Protein AF-A0A933G8D1-F1 (afdb_monomer)

Solvent-accessible surface area (backbone atoms only — not comparable to full-atom values): 13353 Å² total; per-residue (Å²): 110,70,65,62,54,50,58,57,55,72,71,48,56,66,74,58,50,58,49,43,54,58,36,46,76,77,40,94,70,34,68,42,48,54,49,97,58,15,36,68,81,82,63,47,76,48,56,67,70,57,52,51,42,27,64,66,68,80,54,95,38,55,38,90,84,80,64,34,36,43,40,57,65,82,81,56,37,38,31,35,82,67,91,66,81,81,80,69,74,91,59,67,32,61,59,60,33,37,53,42,87,34,42,35,45,70,49,82,51,72,46,53,67,45,43,45,42,56,44,31,46,47,39,29,77,72,47,54,28,69,42,35,70,55,45,33,52,51,18,49,58,49,38,72,76,52,53,47,26,39,74,82,25,30,29,48,51,42,38,72,52,26,43,61,88,66,50,33,43,26,39,36,25,29,96,89,33,28,70,50,62,20,86,81,73,50,45,25,29,41,37,41,42,33,44,32,19,65,93,39,62,72,59,49,56,50,49,50,53,16,52,54,61,40,44,68,38,67,64,54,46,49,62,49,68,72,24,84,40,29,60,54,33,38,54,46,51,52,60,64,31,56,89,49,32,106

Secondary structure (DSSP, 8-state):
-HHHHHHHHTTS-HHHHHHHHHHHHH-S-SEEEEETTEETTT-PBPPHHHHHHHHHTSS--B-TTT-PEEE--TTPPBPP--SS---PPPP-GGGGT--GGGEESS----SHHHHHHHHHHHHHHTTS-S-HHHHHHHHHHHHHHS--EETTTEE--EEEEEBSS--EEEEEEEEEEE----TTSPPEEEEEEEEEEGGGHHHHHHHHHHHHHHTTSHHHHHHHHT--SHHHHHHHHHHHTTTT--

Structure (mmCIF, N/CA/C/O backbone):
data_AF-A0A933G8D1-F1
#
_entry.id   AF-A0A933G8D1-F1
#
loop_
_atom_site.group_PDB
_atom_site.id
_atom_site.type_symbol
_atom_site.label_atom_id
_atom_site.label_alt_id
_atom_site.label_comp_id
_atom_site.label_asym_id
_atom_site.label_entity_id
_atom_site.label_seq_id
_atom_site.pdbx_PDB_ins_code
_atom_site.Car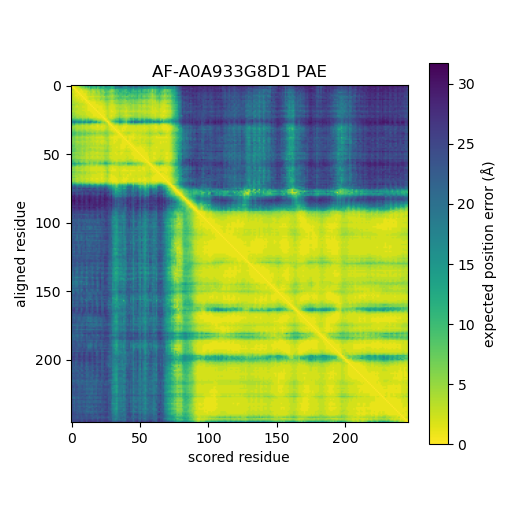tn_x
_atom_site.Cartn_y
_atom_site.Cartn_z
_atom_site.occupancy
_atom_site.B_iso_or_equiv
_atom_site.auth_seq_id
_atom_site.auth_comp_id
_atom_site.auth_asym_id
_atom_site.auth_atom_id
_atom_site.pdbx_PDB_model_num
ATOM 1 N N . MET A 1 1 ? 26.698 -7.697 3.886 1.00 54.03 1 MET A N 1
ATOM 2 C CA . MET A 1 1 ? 26.025 -6.989 2.766 1.00 54.03 1 MET A CA 1
ATOM 3 C C . MET A 1 1 ? 27.014 -6.342 1.799 1.00 54.03 1 MET A C 1
ATOM 5 O O . MET A 1 1 ? 26.886 -6.591 0.611 1.00 54.03 1 MET A O 1
ATOM 9 N N . ALA A 1 2 ? 28.000 -5.563 2.266 1.00 61.75 2 ALA A N 1
ATOM 10 C CA . ALA A 1 2 ? 28.978 -4.912 1.383 1.00 61.75 2 ALA A CA 1
ATOM 11 C C . ALA A 1 2 ? 29.832 -5.903 0.562 1.00 61.75 2 ALA A C 1
ATOM 13 O O . ALA A 1 2 ? 29.975 -5.716 -0.639 1.00 61.75 2 ALA A O 1
ATOM 14 N N . GLU A 1 3 ? 30.313 -6.996 1.165 1.00 71.38 3 GLU A N 1
ATOM 15 C CA . GLU A 1 3 ? 31.090 -8.028 0.450 1.00 71.38 3 GLU A CA 1
ATOM 16 C C . GLU A 1 3 ? 30.300 -8.737 -0.651 1.00 71.38 3 GLU A C 1
ATOM 18 O O . GLU A 1 3 ? 30.808 -8.894 -1.756 1.00 71.38 3 GLU A O 1
ATOM 23 N N . ALA A 1 4 ? 29.043 -9.106 -0.386 1.00 73.31 4 ALA A N 1
ATOM 24 C CA . ALA A 1 4 ? 28.187 -9.762 -1.376 1.00 73.31 4 ALA A CA 1
ATOM 25 C C . ALA A 1 4 ? 27.928 -8.863 -2.599 1.00 73.31 4 ALA A C 1
ATOM 27 O O . ALA A 1 4 ? 27.936 -9.329 -3.734 1.00 73.31 4 ALA A O 1
ATOM 28 N N . ILE A 1 5 ? 27.745 -7.556 -2.376 1.00 73.44 5 ILE A N 1
ATOM 29 C CA . ILE A 1 5 ? 27.577 -6.577 -3.458 1.00 73.44 5 ILE A CA 1
ATOM 30 C C . ILE A 1 5 ? 28.867 -6.459 -4.278 1.00 73.44 5 ILE A C 1
ATOM 32 O O . ILE A 1 5 ? 28.803 -6.432 -5.505 1.00 73.44 5 ILE A O 1
ATOM 36 N N . THR A 1 6 ? 30.029 -6.417 -3.622 1.00 79.50 6 THR A N 1
ATOM 37 C CA . THR A 1 6 ? 31.332 -6.368 -4.299 1.00 79.50 6 THR A CA 1
ATOM 38 C C . THR A 1 6 ? 31.570 -7.621 -5.141 1.00 79.50 6 THR A C 1
ATOM 40 O O . THR A 1 6 ? 31.882 -7.500 -6.319 1.00 79.50 6 THR A O 1
ATOM 43 N N . GLN A 1 7 ? 31.312 -8.812 -4.593 1.00 82.69 7 GLN A N 1
ATOM 44 C CA . GLN A 1 7 ? 31.459 -10.077 -5.322 1.00 82.69 7 GLN A CA 1
ATOM 45 C C . GLN A 1 7 ? 30.553 -10.168 -6.555 1.00 82.69 7 GLN A C 1
ATOM 47 O O . GLN A 1 7 ? 30.988 -10.659 -7.592 1.00 82.69 7 GLN A O 1
ATOM 52 N N . LEU A 1 8 ? 29.308 -9.690 -6.469 1.00 80.75 8 LEU A N 1
ATOM 53 C CA . LEU A 1 8 ? 28.395 -9.650 -7.618 1.00 80.75 8 LEU A CA 1
ATOM 54 C C . LEU A 1 8 ? 28.820 -8.608 -8.655 1.00 80.75 8 LEU A C 1
ATOM 56 O O . LEU A 1 8 ? 28.702 -8.835 -9.855 1.00 80.75 8 LEU A O 1
ATOM 60 N N . ARG A 1 9 ? 29.327 -7.459 -8.204 1.00 79.94 9 ARG A N 1
ATOM 61 C CA . ARG A 1 9 ? 29.816 -6.397 -9.088 1.00 79.94 9 ARG A CA 1
ATOM 62 C C . ARG A 1 9 ? 31.011 -6.864 -9.914 1.00 79.94 9 ARG A C 1
ATOM 64 O O . ARG A 1 9 ? 31.087 -6.529 -11.091 1.00 79.94 9 ARG A O 1
ATOM 71 N N . ASP A 1 10 ? 31.910 -7.630 -9.308 1.00 84.94 10 ASP A N 1
ATOM 72 C CA . ASP A 1 10 ? 33.133 -8.100 -9.960 1.00 84.94 10 ASP A CA 1
ATOM 73 C C . ASP A 1 10 ? 32.853 -9.206 -11.007 1.00 84.94 10 ASP A C 1
ATOM 75 O O . ASP A 1 10 ? 33.712 -9.510 -11.829 1.00 84.94 10 ASP A O 1
ATOM 79 N N . GLN A 1 11 ? 31.631 -9.756 -11.039 1.00 87.38 11 GLN A N 1
ATOM 80 C CA . GLN A 1 11 ? 31.156 -10.672 -12.088 1.00 87.38 11 GLN A CA 1
ATOM 81 C C . GLN A 1 11 ? 30.599 -9.945 -13.326 1.00 87.38 11 GLN A C 1
ATOM 83 O O . GLN A 1 11 ? 30.300 -10.586 -14.334 1.00 87.38 11 GLN A O 1
ATOM 88 N N . LEU A 1 12 ? 30.422 -8.619 -13.276 1.00 85.12 12 LEU A N 1
ATOM 89 C CA . LEU A 1 12 ? 29.874 -7.860 -14.399 1.00 85.12 12 LEU A CA 1
ATOM 90 C C . LEU A 1 12 ? 30.943 -7.594 -15.469 1.00 85.12 12 LEU A C 1
ATOM 92 O O . LEU A 1 12 ? 32.069 -7.229 -15.128 1.00 85.12 12 LEU A O 1
ATOM 96 N N . PRO A 1 13 ? 30.589 -7.650 -16.768 1.00 90.25 13 PRO A N 1
ATOM 97 C CA . PRO A 1 13 ? 31.499 -7.244 -17.832 1.00 90.25 13 PRO A CA 1
ATOM 98 C C . PRO A 1 13 ? 31.993 -5.804 -17.640 1.00 90.25 13 PRO A C 1
ATOM 100 O O . PRO A 1 13 ? 31.208 -4.900 -17.334 1.00 90.25 13 PRO A O 1
ATOM 103 N N . GLU A 1 14 ? 33.279 -5.563 -17.899 1.00 88.06 14 GLU A N 1
ATOM 104 C CA . GLU A 1 14 ? 33.930 -4.264 -17.670 1.00 88.06 14 GLU A CA 1
ATOM 105 C C . GLU A 1 14 ? 33.214 -3.108 -18.395 1.00 88.06 14 GLU A C 1
ATOM 107 O O . GLU A 1 14 ? 33.002 -2.031 -17.832 1.00 88.06 14 GLU A O 1
ATOM 112 N N . ALA A 1 15 ? 32.726 -3.355 -19.616 1.00 86.25 15 ALA A N 1
ATOM 113 C CA . ALA A 1 15 ? 31.959 -2.383 -20.395 1.00 86.25 15 ALA A CA 1
ATOM 114 C C . ALA A 1 15 ? 30.625 -1.983 -19.729 1.00 86.25 15 ALA A C 1
ATOM 116 O O . ALA A 1 15 ? 30.213 -0.817 -19.799 1.00 86.25 15 ALA A O 1
ATOM 117 N N . VAL A 1 16 ? 29.954 -2.931 -19.066 1.00 89.25 16 VAL A N 1
ATOM 118 C CA . VAL A 1 16 ? 28.702 -2.700 -18.330 1.00 89.25 16 VAL A CA 1
ATOM 119 C C . VAL A 1 16 ? 28.997 -1.894 -17.070 1.00 89.25 16 VAL A C 1
ATOM 121 O O . VAL A 1 16 ? 28.357 -0.864 -16.832 1.00 89.25 16 VAL A O 1
ATOM 124 N N . LEU A 1 17 ? 30.015 -2.305 -16.309 1.00 89.25 17 LEU A N 1
ATOM 125 C CA . LEU A 1 17 ? 30.412 -1.645 -15.069 1.00 89.25 17 LEU A CA 1
ATOM 126 C C . LEU A 1 17 ? 30.867 -0.199 -15.314 1.00 89.25 17 LEU A C 1
ATOM 128 O O . LEU A 1 17 ? 30.376 0.726 -14.663 1.00 89.25 17 LEU A O 1
ATOM 132 N N . GLY A 1 18 ? 31.727 0.023 -16.310 1.00 89.00 18 GLY A N 1
ATOM 133 C CA . GLY A 1 18 ? 32.210 1.357 -16.668 1.00 89.00 18 GLY A CA 1
ATOM 134 C C . GLY A 1 18 ? 31.096 2.285 -17.166 1.00 89.00 18 GLY A C 1
ATOM 135 O O . GLY A 1 18 ? 31.123 3.497 -16.934 1.00 89.00 18 GLY A O 1
ATOM 136 N N . ARG A 1 19 ? 30.061 1.754 -17.831 1.00 89.56 19 ARG A N 1
ATOM 137 C CA . ARG A 1 19 ? 28.859 2.536 -18.172 1.00 89.56 19 ARG A CA 1
ATOM 138 C C . ARG A 1 19 ? 28.028 2.858 -16.931 1.00 89.56 19 ARG A C 1
ATOM 140 O O . ARG A 1 19 ? 27.635 4.013 -16.765 1.00 89.56 19 ARG A O 1
ATOM 147 N N . TYR A 1 20 ? 27.778 1.875 -16.068 1.00 89.25 20 TYR A N 1
ATOM 148 C CA . TYR A 1 20 ? 27.019 2.055 -14.830 1.00 89.25 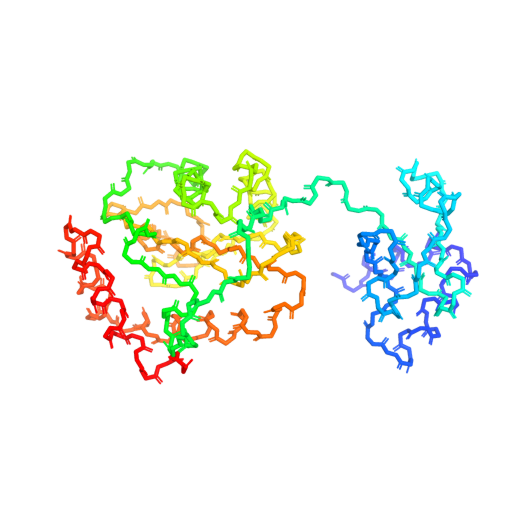20 TYR A CA 1
ATOM 149 C C . TYR A 1 20 ? 27.634 3.143 -13.940 1.00 89.25 20 TYR A C 1
ATOM 151 O O . TYR A 1 20 ? 26.936 4.071 -13.531 1.00 89.25 20 TYR A O 1
ATOM 159 N N . GLN A 1 21 ? 28.951 3.090 -13.722 1.00 87.88 21 GLN A N 1
ATOM 160 C CA . GLN A 1 21 ? 29.688 4.068 -12.917 1.00 87.88 21 GLN A CA 1
ATOM 161 C C . GLN A 1 21 ? 29.600 5.484 -13.503 1.00 87.88 21 GLN A C 1
ATOM 163 O O . GLN A 1 21 ? 29.291 6.433 -12.782 1.00 87.88 21 GLN A O 1
ATOM 168 N N . ARG A 1 22 ? 29.781 5.637 -14.824 1.00 87.38 22 ARG A N 1
ATOM 169 C CA . ARG A 1 22 ? 29.641 6.942 -15.502 1.00 87.38 22 ARG A CA 1
ATOM 170 C C . ARG A 1 22 ? 28.235 7.527 -15.373 1.00 87.38 22 ARG A C 1
ATOM 172 O O . ARG A 1 22 ? 28.085 8.740 -15.238 1.00 87.38 22 ARG A O 1
ATOM 179 N N . LEU A 1 23 ? 27.204 6.684 -15.435 1.00 87.38 23 LEU A N 1
ATOM 180 C CA . LEU A 1 23 ? 25.818 7.118 -15.262 1.00 87.38 23 LEU A CA 1
ATOM 181 C C . LEU A 1 23 ? 25.542 7.541 -13.816 1.00 87.38 23 LEU A C 1
ATOM 183 O O . LEU A 1 23 ? 24.970 8.613 -13.624 1.00 87.38 23 LEU A O 1
ATOM 187 N N . GLN A 1 24 ? 26.001 6.759 -12.831 1.00 82.31 24 GLN A N 1
ATOM 188 C CA . GLN A 1 24 ? 25.868 7.085 -11.406 1.00 82.31 24 GLN A CA 1
ATOM 189 C C . GLN A 1 24 ? 26.512 8.430 -11.040 1.00 82.31 24 GLN A C 1
ATOM 191 O O . GLN A 1 24 ? 25.934 9.189 -10.268 1.00 82.31 24 GLN A O 1
ATOM 196 N N . GLN A 1 25 ? 27.678 8.750 -11.612 1.00 79.19 25 GLN A N 1
ATOM 197 C CA . GLN A 1 25 ? 28.381 10.011 -11.341 1.00 79.19 25 GLN A CA 1
ATOM 198 C C . GLN A 1 25 ? 27.613 11.252 -11.823 1.00 79.19 25 GLN A C 1
ATOM 200 O O . GLN A 1 25 ? 27.780 12.331 -11.261 1.00 79.19 25 GLN A O 1
ATOM 205 N N . LYS A 1 26 ? 26.780 11.120 -12.867 1.00 67.19 26 LYS A N 1
ATOM 206 C CA . LYS A 1 26 ? 26.014 12.237 -13.449 1.00 67.19 26 LYS A CA 1
ATOM 207 C C . LYS A 1 26 ? 24.581 12.346 -12.920 1.00 67.19 26 LYS A C 1
ATOM 209 O O . LYS A 1 26 ? 24.004 13.424 -13.010 1.00 67.19 26 LYS A O 1
ATOM 214 N N . ASN A 1 27 ? 23.968 11.248 -12.467 1.00 58.28 27 ASN A N 1
ATOM 215 C CA . ASN A 1 27 ? 22.601 11.192 -11.929 1.00 58.28 27 ASN A CA 1
ATOM 216 C C . ASN A 1 27 ? 22.354 9.865 -11.183 1.00 58.28 27 ASN A C 1
ATOM 218 O O . ASN A 1 27 ? 22.875 8.826 -11.570 1.00 58.28 27 ASN A O 1
ATOM 222 N N . SER A 1 28 ? 21.465 9.861 -10.187 1.00 65.19 28 SER A N 1
ATOM 223 C CA . SER A 1 28 ? 21.268 8.730 -9.258 1.00 65.19 28 SER A CA 1
ATOM 224 C C . SER A 1 28 ? 20.643 7.447 -9.840 1.00 65.19 28 SER A C 1
ATOM 226 O O . SER A 1 28 ? 20.598 6.435 -9.145 1.00 65.19 28 SER A O 1
ATOM 228 N N . LEU A 1 29 ? 20.171 7.441 -11.094 1.00 80.19 29 LEU A N 1
ATOM 229 C CA . LEU A 1 29 ? 19.490 6.291 -11.712 1.00 80.19 29 LEU A CA 1
ATOM 230 C C . LEU A 1 29 ? 20.189 5.853 -13.007 1.00 80.19 29 LEU A C 1
ATOM 232 O O . LEU A 1 29 ? 20.032 6.490 -14.053 1.00 80.19 29 LEU A O 1
ATOM 236 N N . ALA A 1 30 ? 20.951 4.758 -12.935 1.00 87.88 30 ALA A N 1
ATOM 237 C CA . ALA A 1 30 ? 21.647 4.148 -14.075 1.00 87.88 30 ALA A CA 1
ATOM 238 C C . ALA A 1 30 ? 20.808 3.080 -14.810 1.00 87.88 30 ALA A C 1
ATOM 240 O O . ALA A 1 30 ? 21.005 2.866 -16.007 1.00 87.88 30 ALA A O 1
ATOM 241 N N . VAL A 1 31 ? 19.862 2.452 -14.104 1.00 90.62 31 VAL A N 1
ATOM 242 C CA . VAL A 1 31 ? 18.949 1.408 -14.598 1.00 90.62 31 VAL A CA 1
ATOM 243 C C . VAL A 1 31 ? 17.517 1.924 -14.469 1.00 90.62 31 VAL A C 1
ATOM 245 O O . VAL A 1 31 ? 17.159 2.446 -13.412 1.00 90.62 31 VAL A O 1
ATOM 248 N N . VAL A 1 32 ? 16.722 1.849 -15.538 1.00 86.25 32 VAL A N 1
ATOM 249 C CA . VAL A 1 32 ? 15.399 2.489 -15.616 1.00 86.25 32 VAL A CA 1
ATOM 250 C C . VAL A 1 32 ? 14.389 1.638 -16.395 1.00 86.25 32 VAL A C 1
ATOM 252 O O . VAL A 1 32 ? 14.778 0.971 -17.357 1.00 86.25 32 VAL A O 1
ATOM 255 N N . PRO A 1 33 ? 13.093 1.660 -16.032 1.00 86.69 33 PRO A N 1
ATOM 256 C CA . PRO A 1 33 ? 12.088 0.899 -16.762 1.00 86.69 33 PRO A CA 1
ATOM 257 C C . PRO A 1 33 ? 11.805 1.505 -18.138 1.00 86.69 33 PRO A C 1
ATOM 259 O O . PRO A 1 33 ? 11.848 2.731 -18.327 1.00 86.69 33 PRO A O 1
ATOM 262 N N . LEU A 1 34 ? 11.434 0.639 -19.078 1.00 84.44 34 LEU A N 1
ATOM 263 C CA . LEU A 1 34 ? 10.624 1.022 -20.230 1.00 84.44 34 LEU A CA 1
ATOM 264 C C . LEU A 1 34 ? 9.188 1.301 -19.783 1.00 84.44 34 LEU A C 1
ATOM 266 O O . LEU A 1 34 ? 8.562 0.458 -19.151 1.00 84.44 34 LEU A O 1
ATOM 270 N N . ALA A 1 35 ? 8.657 2.465 -20.153 1.00 74.06 35 ALA A N 1
ATOM 271 C CA . ALA A 1 35 ? 7.276 2.849 -19.876 1.00 74.06 35 ALA A CA 1
ATOM 272 C C . ALA A 1 35 ? 6.644 3.402 -21.155 1.00 74.06 35 ALA A C 1
ATOM 274 O O . ALA A 1 35 ? 7.186 4.329 -21.756 1.00 74.06 35 ALA A O 1
ATOM 275 N N . ASN A 1 36 ? 5.514 2.835 -21.590 1.00 72.62 36 ASN A N 1
ATOM 276 C CA . ASN A 1 36 ? 4.793 3.258 -22.804 1.00 72.62 36 ASN A CA 1
ATOM 277 C C . ASN A 1 36 ? 5.675 3.380 -24.067 1.00 72.62 36 ASN A C 1
ATOM 279 O O . ASN A 1 36 ? 5.520 4.306 -24.859 1.00 72.62 36 ASN A O 1
ATOM 283 N N . GLY A 1 37 ? 6.638 2.470 -24.241 1.00 79.94 37 GLY A N 1
ATOM 284 C CA . GLY A 1 37 ? 7.566 2.502 -25.376 1.00 79.94 37 GLY A CA 1
ATOM 285 C C . GLY A 1 37 ? 8.618 3.618 -25.316 1.00 79.94 37 GLY A C 1
ATOM 286 O O . GLY A 1 37 ? 9.264 3.904 -26.319 1.00 79.94 37 GLY A O 1
ATOM 287 N N . ALA A 1 38 ? 8.818 4.247 -24.156 1.00 85.44 38 ALA A N 1
ATOM 288 C CA . ALA A 1 38 ? 9.819 5.284 -23.939 1.00 85.44 38 ALA A CA 1
ATOM 289 C C . ALA A 1 38 ? 10.737 4.963 -22.751 1.00 85.44 38 ALA A C 1
ATOM 291 O O . ALA A 1 38 ? 10.394 4.216 -21.832 1.00 85.44 38 ALA A O 1
ATOM 292 N N . CYS A 1 39 ? 11.919 5.578 -22.753 1.00 88.19 39 CYS A N 1
ATOM 293 C CA . CYS A 1 39 ? 12.820 5.568 -21.607 1.00 88.19 39 CYS A CA 1
ATOM 294 C C . CYS A 1 39 ? 12.225 6.439 -20.495 1.00 88.19 39 CYS A C 1
ATOM 296 O O . CYS A 1 39 ? 12.043 7.641 -20.687 1.00 88.19 39 CYS A O 1
ATOM 298 N N . SER A 1 40 ? 11.970 5.869 -19.318 1.00 83.88 40 SER A N 1
ATOM 299 C CA . SER A 1 40 ? 11.322 6.584 -18.204 1.00 83.88 40 SER A CA 1
ATOM 300 C C . SER A 1 40 ? 12.122 7.769 -17.649 1.00 83.88 40 SER A C 1
ATOM 302 O O . SER A 1 40 ? 11.545 8.630 -16.990 1.00 83.88 40 SER A O 1
ATOM 304 N N . GLN A 1 41 ? 13.420 7.868 -17.958 1.00 84.88 41 GLN A N 1
ATOM 305 C CA . GLN A 1 41 ? 14.238 9.000 -17.528 1.00 84.88 41 GLN A CA 1
ATOM 306 C C . GLN A 1 41 ? 14.306 10.138 -18.549 1.00 84.88 41 GLN A C 1
ATOM 308 O O . GLN A 1 41 ? 14.001 11.280 -18.220 1.00 84.88 41 GLN A O 1
ATOM 313 N N . CYS A 1 42 ? 14.757 9.872 -19.779 1.00 87.56 42 CYS A N 1
ATOM 314 C CA . CYS A 1 42 ? 14.911 10.935 -20.780 1.00 87.56 42 CYS A CA 1
ATOM 315 C C . CYS A 1 42 ? 13.651 11.153 -21.624 1.00 87.56 42 CYS A C 1
ATOM 317 O O . CYS A 1 42 ? 13.613 12.088 -22.417 1.00 87.56 42 CYS A O 1
ATOM 319 N N . ARG A 1 43 ? 12.635 10.294 -21.464 1.00 84.06 43 ARG A N 1
ATOM 320 C CA . ARG A 1 43 ? 11.338 10.328 -22.162 1.00 84.06 43 ARG A CA 1
ATOM 321 C C . ARG A 1 43 ? 11.418 10.204 -23.684 1.00 84.06 43 ARG A C 1
ATOM 323 O O . ARG A 1 43 ? 10.425 10.418 -24.367 1.00 84.06 43 ARG A O 1
ATOM 330 N N . MET A 1 44 ? 12.578 9.828 -24.216 1.00 86.56 44 MET A N 1
ATOM 331 C CA . MET A 1 44 ? 12.718 9.540 -25.638 1.00 86.56 44 MET A CA 1
ATOM 332 C C . MET A 1 44 ? 12.077 8.204 -25.966 1.00 86.56 44 MET A C 1
ATOM 334 O O . MET A 1 44 ? 12.249 7.231 -25.222 1.00 86.56 44 MET A O 1
ATOM 338 N N . ALA A 1 45 ? 11.347 8.193 -27.080 1.00 88.38 45 ALA A N 1
ATOM 339 C CA . ALA A 1 45 ? 10.799 6.982 -27.659 1.00 88.38 45 ALA A CA 1
ATOM 340 C C . ALA A 1 45 ? 11.935 5.984 -27.897 1.00 88.38 45 ALA A C 1
ATOM 342 O O . ALA A 1 45 ? 13.005 6.338 -28.402 1.00 88.38 45 ALA A O 1
ATOM 343 N N . VAL A 1 46 ? 11.711 4.745 -27.484 1.00 91.12 46 VAL A N 1
ATOM 344 C CA . VAL A 1 46 ? 12.660 3.655 -27.670 1.00 91.12 46 VAL A CA 1
ATOM 345 C C . VAL A 1 46 ? 12.223 2.875 -28.910 1.00 91.12 46 VAL A C 1
ATOM 347 O O . VAL A 1 46 ? 11.043 2.546 -29.026 1.00 91.12 46 VAL A O 1
ATOM 350 N N . PRO A 1 47 ? 13.133 2.588 -29.858 1.00 90.69 47 PRO A N 1
ATOM 351 C CA . PRO A 1 47 ? 12.779 1.847 -31.062 1.00 90.69 47 PRO A CA 1
ATOM 352 C C . PRO A 1 47 ? 12.155 0.477 -30.740 1.00 90.69 47 PRO A C 1
ATOM 354 O O . PRO A 1 47 ? 12.656 -0.204 -29.842 1.00 90.69 47 PRO A O 1
ATOM 357 N N . PRO A 1 48 ? 11.135 0.017 -31.491 1.00 81.94 48 PRO A N 1
ATOM 358 C CA . PRO A 1 48 ? 10.472 -1.269 -31.252 1.00 81.94 48 PRO A CA 1
ATOM 359 C C . PRO A 1 48 ? 11.417 -2.474 -31.184 1.00 81.94 48 PRO A C 1
ATOM 361 O O . PRO A 1 48 ? 11.208 -3.355 -30.360 1.00 81.94 48 PRO A O 1
ATOM 364 N N . GLY A 1 49 ? 12.491 -2.494 -31.984 1.00 87.50 49 GLY A N 1
ATOM 365 C CA . GLY A 1 49 ? 13.506 -3.553 -31.922 1.00 87.50 49 GLY A CA 1
ATOM 366 C C . GLY A 1 49 ? 14.214 -3.622 -30.565 1.00 87.50 49 GLY A C 1
ATOM 367 O O . GLY A 1 49 ? 14.354 -4.701 -30.003 1.00 87.50 49 GLY A O 1
ATOM 368 N N . ILE A 1 50 ? 14.563 -2.466 -29.988 1.00 89.25 50 ILE A N 1
ATOM 369 C CA . ILE A 1 50 ? 15.144 -2.392 -28.641 1.00 89.25 50 ILE A CA 1
ATOM 370 C C . ILE A 1 50 ? 14.099 -2.765 -27.590 1.00 89.25 50 ILE A C 1
ATOM 372 O O . ILE A 1 50 ? 14.425 -3.464 -26.642 1.00 89.25 50 ILE A O 1
ATOM 376 N N . ILE A 1 51 ? 12.839 -2.349 -27.754 1.00 83.31 51 ILE A N 1
ATOM 377 C CA . ILE A 1 51 ? 11.755 -2.757 -26.846 1.00 83.31 51 ILE A CA 1
ATOM 378 C C . ILE A 1 51 ? 11.609 -4.283 -26.835 1.00 83.31 51 ILE A C 1
ATOM 380 O O . ILE A 1 51 ? 11.530 -4.870 -25.762 1.00 83.31 51 ILE A O 1
ATOM 384 N N . ASN A 1 52 ? 11.598 -4.926 -28.003 1.00 82.06 52 ASN A N 1
ATOM 385 C CA . ASN A 1 52 ? 11.481 -6.379 -28.114 1.00 82.06 52 ASN A CA 1
ATOM 386 C C . ASN A 1 52 ? 12.706 -7.096 -27.532 1.00 82.06 52 ASN A C 1
ATOM 388 O O . ASN A 1 52 ? 12.535 -8.068 -26.810 1.00 82.06 52 ASN A O 1
ATOM 392 N N . ALA A 1 53 ? 13.915 -6.578 -27.760 1.00 85.25 53 ALA A N 1
ATOM 393 C CA . ALA A 1 53 ? 15.132 -7.120 -27.156 1.00 85.25 53 ALA A CA 1
ATOM 394 C C . ALA A 1 53 ? 15.133 -6.978 -25.622 1.00 85.25 53 ALA A C 1
ATOM 396 O O . ALA A 1 53 ? 15.482 -7.913 -24.912 1.00 85.25 53 ALA A O 1
ATOM 397 N N . VAL A 1 54 ? 14.675 -5.835 -25.095 1.00 86.44 54 VAL A N 1
ATOM 398 C CA . VAL A 1 54 ? 14.503 -5.621 -23.646 1.00 86.44 54 VAL A CA 1
ATOM 399 C C . VAL A 1 54 ? 13.453 -6.578 -23.065 1.00 86.44 54 VAL A C 1
ATOM 401 O O . VAL A 1 54 ? 13.610 -7.025 -21.936 1.00 86.44 54 VAL A O 1
ATOM 404 N N . ARG A 1 55 ? 12.391 -6.890 -23.820 1.00 79.81 55 ARG A N 1
ATOM 405 C CA . ARG A 1 55 ? 11.339 -7.853 -23.438 1.00 79.81 55 ARG A CA 1
ATOM 406 C C . ARG A 1 55 ? 11.805 -9.305 -23.455 1.00 79.81 55 ARG A C 1
ATOM 408 O O . ARG A 1 55 ? 11.310 -10.086 -22.661 1.00 79.81 55 ARG A O 1
ATOM 415 N N . ALA A 1 56 ? 12.699 -9.657 -24.373 1.00 79.81 56 ALA A N 1
ATOM 416 C CA . ALA A 1 56 ? 13.207 -11.017 -24.513 1.00 79.81 56 ALA A CA 1
ATOM 417 C C . ALA A 1 56 ? 14.193 -11.406 -23.395 1.00 79.81 56 ALA A C 1
ATOM 419 O O . ALA A 1 56 ? 14.477 -12.584 -23.230 1.00 79.81 56 ALA A O 1
ATOM 420 N N . GLU A 1 57 ? 14.715 -10.431 -22.639 1.00 76.44 57 GLU A N 1
ATOM 421 C CA . GLU A 1 57 ? 15.680 -10.624 -21.539 1.00 76.44 57 GLU A CA 1
ATOM 422 C C . GLU A 1 57 ? 16.990 -11.342 -21.941 1.00 76.44 57 GLU A C 1
ATOM 424 O O . GLU A 1 57 ? 17.762 -11.762 -21.084 1.00 76.44 57 GLU A O 1
ATOM 429 N N . GLU A 1 58 ? 17.287 -11.428 -23.240 1.00 70.94 58 GLU A N 1
ATOM 430 C CA . GLU A 1 58 ? 18.470 -12.121 -23.771 1.00 70.94 58 GLU A CA 1
ATOM 431 C C . GLU A 1 58 ? 19.762 -11.305 -23.594 1.00 70.94 58 GLU A C 1
ATOM 433 O O . GLU A 1 58 ? 20.826 -11.864 -23.331 1.00 70.94 58 GLU A O 1
ATOM 438 N N . GLU A 1 59 ? 19.681 -9.972 -23.696 1.00 82.75 59 GLU A N 1
ATOM 439 C CA . GLU A 1 59 ? 20.837 -9.076 -23.591 1.00 82.75 59 GLU A CA 1
ATOM 440 C C . GLU A 1 59 ? 20.506 -7.752 -22.889 1.00 82.75 59 GLU A C 1
ATOM 442 O O . GLU A 1 59 ? 19.419 -7.186 -23.035 1.00 82.75 59 GLU A O 1
ATOM 447 N N . LEU A 1 60 ? 21.494 -7.188 -22.182 1.00 89.44 60 LEU A N 1
ATOM 448 C CA . LEU A 1 60 ? 21.382 -5.865 -21.565 1.00 89.44 60 LEU A CA 1
ATOM 449 C C . LEU A 1 60 ? 21.302 -4.763 -22.624 1.00 89.44 60 LEU A C 1
ATOM 451 O O . LEU A 1 60 ? 22.299 -4.379 -23.236 1.00 89.44 60 LEU A O 1
ATOM 455 N N . GLN A 1 61 ? 20.123 -4.170 -22.757 1.00 93.62 61 GLN A N 1
ATOM 456 C CA . GLN A 1 61 ? 19.901 -3.056 -23.669 1.00 93.62 61 GLN A CA 1
ATOM 457 C C . GLN A 1 61 ? 20.023 -1.701 -22.969 1.00 93.62 61 GLN A C 1
ATOM 459 O O . GLN A 1 61 ? 19.804 -1.548 -21.762 1.00 93.62 61 GLN A O 1
ATOM 464 N N . THR A 1 62 ? 20.337 -0.670 -23.754 1.00 93.38 62 THR A N 1
ATOM 465 C CA . THR A 1 62 ? 20.430 0.708 -23.260 1.00 93.38 62 THR A CA 1
ATOM 466 C C . THR A 1 62 ? 19.600 1.672 -24.095 1.00 93.38 62 THR A C 1
ATOM 468 O O . THR A 1 62 ? 19.354 1.466 -25.280 1.00 93.38 62 THR A O 1
ATOM 471 N N . CYS A 1 63 ? 19.165 2.768 -23.480 1.00 91.12 63 CYS A N 1
ATOM 472 C CA . CYS A 1 63 ? 18.525 3.863 -24.185 1.00 91.12 63 CYS A CA 1
ATOM 473 C C . CYS A 1 63 ? 19.532 4.518 -25.138 1.00 91.12 63 CYS A C 1
ATOM 475 O O . CYS A 1 63 ? 20.532 5.073 -24.683 1.00 91.12 63 CYS A O 1
ATOM 477 N N . GLY A 1 64 ? 19.234 4.537 -26.439 1.00 90.69 64 GLY A N 1
ATOM 478 C CA . GLY A 1 64 ? 20.106 5.148 -27.450 1.00 90.69 64 GLY A CA 1
ATOM 479 C C . GLY A 1 64 ? 20.340 6.654 -27.271 1.00 90.69 64 GLY A C 1
ATOM 480 O O . GLY A 1 64 ? 21.315 7.183 -27.787 1.00 90.69 64 GLY A O 1
ATOM 481 N N . HIS A 1 65 ? 19.486 7.344 -26.507 1.00 91.31 65 HIS A N 1
ATOM 482 C CA . HIS A 1 65 ? 19.642 8.776 -26.249 1.00 91.31 65 HIS A CA 1
ATOM 483 C C . HIS A 1 65 ? 20.474 9.075 -24.996 1.00 91.31 65 HIS A C 1
ATOM 485 O O . HIS A 1 65 ? 21.461 9.798 -25.059 1.00 91.31 65 HIS A O 1
ATOM 491 N N . CYS A 1 66 ? 20.080 8.540 -23.835 1.00 90.44 66 CYS A N 1
ATOM 492 C CA . CYS A 1 66 ? 20.738 8.870 -22.564 1.00 90.44 66 CYS A CA 1
ATOM 493 C C . CYS A 1 66 ? 21.655 7.767 -22.020 1.00 90.44 66 CYS A C 1
ATOM 495 O O . CYS A 1 66 ? 22.209 7.914 -20.933 1.00 90.44 66 CYS A O 1
ATOM 497 N N . GLY A 1 67 ? 21.786 6.652 -22.738 1.00 90.38 67 GLY A N 1
ATOM 498 C CA . GLY A 1 67 ? 22.715 5.567 -22.433 1.00 90.38 67 GLY A CA 1
ATOM 499 C C . GLY A 1 67 ? 22.351 4.683 -21.239 1.00 90.38 67 GLY A C 1
ATOM 500 O O . GLY A 1 67 ? 23.109 3.757 -20.958 1.00 90.38 67 GLY A O 1
ATOM 501 N N . ARG A 1 68 ? 21.237 4.946 -20.543 1.00 92.19 68 ARG A N 1
ATOM 502 C CA . ARG A 1 68 ? 20.785 4.180 -19.365 1.00 92.19 68 ARG A CA 1
ATOM 503 C C . ARG A 1 68 ? 20.360 2.767 -19.712 1.00 92.19 68 ARG A C 1
ATOM 505 O O . ARG A 1 68 ? 19.793 2.564 -20.781 1.00 92.19 68 ARG A O 1
ATOM 512 N N . PHE A 1 69 ? 20.580 1.833 -18.793 1.00 93.69 69 PHE A N 1
ATOM 513 C CA . PHE A 1 69 ? 20.116 0.457 -18.940 1.00 93.69 69 PHE A CA 1
ATOM 514 C C . PHE A 1 69 ? 18.595 0.408 -18.854 1.00 93.69 69 PHE A C 1
ATOM 516 O O . PHE A 1 69 ? 18.006 0.996 -17.945 1.00 93.69 69 PHE A O 1
ATOM 523 N N . LEU A 1 70 ? 17.984 -0.255 -19.828 1.00 91.19 70 LEU A N 1
ATOM 524 C CA . LEU A 1 70 ? 16.544 -0.429 -19.927 1.00 91.19 70 LEU A CA 1
ATOM 525 C C . LEU A 1 70 ? 16.187 -1.814 -19.404 1.00 91.19 70 LEU A C 1
ATOM 527 O O . LEU A 1 70 ? 16.810 -2.790 -19.808 1.00 91.19 70 LEU A O 1
ATOM 531 N N . TYR A 1 71 ? 15.171 -1.897 -18.554 1.00 89.75 71 TYR A N 1
ATOM 532 C CA . TYR A 1 71 ? 14.546 -3.174 -18.224 1.00 89.75 71 TYR A CA 1
ATOM 533 C C . TYR A 1 71 ? 13.067 -3.141 -18.591 1.00 89.75 71 TYR A C 1
ATOM 535 O O . TYR A 1 71 ? 12.414 -2.088 -18.520 1.00 89.75 71 TYR A O 1
ATOM 543 N N . TYR A 1 72 ? 12.548 -4.288 -19.022 1.00 80.12 72 TYR A N 1
ATOM 544 C CA . TYR A 1 72 ? 11.120 -4.457 -19.194 1.00 80.12 72 TYR A CA 1
ATOM 545 C C . TYR A 1 72 ? 10.533 -4.817 -17.840 1.00 80.12 72 TYR A C 1
ATOM 547 O O . TYR A 1 72 ? 11.055 -5.679 -17.142 1.00 80.12 72 TYR A O 1
ATOM 555 N N . GLN A 1 73 ? 9.464 -4.140 -17.443 1.00 69.25 73 GLN A N 1
ATOM 556 C CA . GLN A 1 73 ? 8.737 -4.530 -16.247 1.00 69.25 73 GLN A CA 1
ATOM 557 C C . GLN A 1 73 ? 7.435 -5.193 -16.695 1.00 69.25 73 GLN A C 1
ATOM 559 O O . GLN A 1 73 ? 6.438 -4.515 -16.943 1.00 69.25 73 GLN A O 1
ATOM 564 N N . GLU A 1 74 ? 7.463 -6.518 -16.859 1.00 55.50 74 GLU A N 1
ATOM 565 C CA . GLU A 1 74 ? 6.261 -7.285 -17.193 1.00 55.50 74 GLU A CA 1
ATOM 566 C C . GLU A 1 74 ? 5.185 -7.165 -16.120 1.00 55.50 74 GLU A C 1
ATOM 568 O O . GLU A 1 74 ? 5.444 -7.249 -14.915 1.00 55.50 74 GLU A O 1
ATOM 573 N N . GLY A 1 75 ? 3.940 -7.013 -16.576 1.00 53.59 75 GLY A N 1
ATOM 574 C CA . GLY A 1 75 ? 2.770 -7.012 -15.707 1.00 53.59 75 GLY A CA 1
ATOM 575 C C . GLY A 1 75 ? 2.824 -5.914 -14.652 1.00 53.59 75 GLY A C 1
ATOM 576 O O . GLY A 1 75 ? 2.450 -6.159 -13.504 1.00 53.59 75 GLY A O 1
ATOM 577 N N . LEU A 1 76 ? 3.325 -4.726 -15.009 1.00 55.28 76 LEU A N 1
ATOM 578 C CA . LEU A 1 76 ? 3.039 -3.549 -14.207 1.00 55.28 76 LEU A CA 1
ATOM 579 C C . LEU A 1 76 ? 1.527 -3.356 -14.179 1.00 55.28 76 LEU A C 1
ATOM 581 O O . LEU A 1 76 ? 0.933 -3.154 -15.240 1.00 55.28 76 LEU A O 1
ATOM 585 N N . PRO A 1 77 ? 0.893 -3.421 -13.000 1.00 55.59 77 PRO A N 1
ATOM 586 C CA . PRO A 1 77 ? -0.529 -3.209 -12.919 1.00 55.59 77 PRO A CA 1
ATOM 587 C C . PRO A 1 77 ? -0.820 -1.798 -13.413 1.00 55.59 77 PRO A C 1
ATOM 589 O O . PRO A 1 77 ? -0.042 -0.861 -13.195 1.00 55.59 77 PRO A O 1
ATOM 592 N N . ARG A 1 78 ? -1.944 -1.658 -14.101 1.00 56.69 78 ARG A N 1
ATOM 593 C CA . ARG A 1 78 ? -2.419 -0.373 -14.596 1.00 56.69 78 ARG A CA 1
ATOM 594 C C . ARG A 1 78 ? -3.492 0.162 -13.670 1.00 56.69 78 ARG A C 1
ATOM 596 O O . ARG A 1 78 ? -4.342 -0.589 -13.183 1.00 56.69 78 ARG A O 1
ATOM 603 N N . GLN A 1 79 ? -3.455 1.467 -13.423 1.00 61.16 79 GLN A N 1
ATOM 604 C CA . GLN A 1 79 ? -4.632 2.151 -12.913 1.00 61.16 79 GLN A CA 1
ATOM 605 C C . GLN A 1 79 ? -5.700 2.162 -13.998 1.00 61.16 79 GLN A C 1
ATOM 607 O O . GLN A 1 79 ? -5.369 2.336 -15.174 1.00 61.16 79 GLN A O 1
ATOM 612 N N . ALA A 1 80 ? -6.966 2.000 -13.610 1.00 67.44 80 ALA A N 1
ATOM 613 C CA . ALA A 1 80 ? -8.033 1.991 -14.599 1.00 67.44 80 ALA A CA 1
ATOM 614 C C . ALA A 1 80 ? -8.062 3.313 -15.364 1.00 67.44 80 ALA A C 1
ATOM 616 O O . ALA A 1 80 ? -7.954 4.400 -14.780 1.00 67.44 80 ALA A O 1
ATOM 617 N N . LYS A 1 81 ? -8.197 3.228 -16.691 1.00 51.44 81 LYS A N 1
ATOM 618 C CA . LYS A 1 81 ? -8.401 4.418 -17.521 1.00 51.44 81 LYS A CA 1
ATOM 619 C C . LYS A 1 81 ? -9.647 5.160 -17.030 1.00 51.44 81 LYS A C 1
ATOM 621 O O . LYS A 1 81 ? -10.768 4.693 -17.217 1.00 51.44 81 LYS A O 1
ATOM 626 N N . LYS A 1 82 ? -9.469 6.344 -16.430 1.00 52.59 82 LYS A N 1
ATOM 627 C CA . LYS A 1 82 ? -10.592 7.255 -16.169 1.00 52.59 82 LYS A CA 1
ATOM 628 C C . LYS A 1 82 ? -11.227 7.615 -17.514 1.00 52.59 82 LYS A C 1
ATOM 630 O O . LYS A 1 82 ? -10.530 8.069 -18.421 1.00 52.59 82 LYS A O 1
ATOM 635 N N . ALA A 1 83 ? -12.534 7.403 -17.653 1.00 35.50 83 ALA A N 1
ATOM 636 C CA . ALA A 1 83 ? -13.280 7.903 -18.799 1.00 35.50 83 ALA A CA 1
ATOM 637 C C . ALA A 1 83 ? -13.289 9.443 -18.739 1.00 35.50 83 ALA A C 1
ATOM 639 O O . ALA A 1 83 ? -14.002 10.031 -17.931 1.00 35.50 83 ALA A O 1
ATOM 640 N N . GLY A 1 84 ? -12.454 10.088 -19.559 1.00 41.78 84 GLY A N 1
ATOM 641 C CA . GLY A 1 84 ? -12.379 11.547 -19.687 1.00 41.78 84 GLY A CA 1
ATOM 642 C C . GLY A 1 84 ? -11.359 12.248 -18.777 1.00 41.78 84 GLY A C 1
ATOM 643 O O . GLY A 1 84 ? -10.698 11.641 -17.933 1.00 41.78 84 GLY A O 1
ATOM 644 N N . HIS A 1 85 ? -11.216 13.563 -18.977 1.00 40.00 85 HIS A N 1
ATOM 645 C CA . HIS A 1 85 ? -10.474 14.434 -18.067 1.00 40.00 85 HIS A CA 1
ATOM 646 C C . HIS A 1 85 ? -11.169 14.430 -16.701 1.00 40.00 85 HIS A C 1
ATOM 648 O O . HIS A 1 85 ? -12.354 14.736 -16.604 1.00 40.00 85 HIS A O 1
ATOM 654 N N . ASP A 1 86 ? -10.438 14.087 -15.641 1.00 45.28 86 ASP A N 1
ATOM 655 C CA . ASP A 1 86 ? -10.955 14.146 -14.276 1.00 45.28 86 ASP A CA 1
ATOM 656 C C . ASP A 1 86 ? -11.249 15.606 -13.894 1.00 45.28 86 ASP A C 1
ATOM 658 O O . ASP A 1 86 ? -10.357 16.336 -13.474 1.00 45.28 86 ASP A O 1
ATOM 662 N N . HIS A 1 87 ? -12.495 16.046 -14.082 1.00 46.25 87 HIS A N 1
ATOM 663 C CA . HIS A 1 87 ? -12.975 17.388 -13.731 1.00 46.25 87 HIS A CA 1
ATOM 664 C C . HIS A 1 87 ? -13.245 17.559 -12.231 1.00 46.25 87 HIS A C 1
ATOM 666 O O . HIS A 1 87 ? -13.854 18.549 -11.821 1.00 46.25 87 HIS A O 1
ATOM 672 N N . ARG A 1 88 ? -12.820 16.611 -11.384 1.00 54.56 88 ARG A N 1
ATOM 673 C CA . ARG A 1 88 ? -12.913 16.801 -9.938 1.00 54.56 88 ARG A CA 1
ATOM 674 C C . ARG A 1 88 ? -12.055 18.000 -9.523 1.00 54.56 88 ARG A C 1
ATOM 676 O O . ARG A 1 88 ? -10.907 18.107 -9.958 1.00 54.56 88 ARG A O 1
ATOM 683 N N . PRO A 1 89 ? -12.591 18.893 -8.674 1.00 51.88 89 PRO A N 1
ATOM 684 C CA . PRO A 1 89 ? -11.829 20.025 -8.178 1.00 51.88 89 PRO A CA 1
ATOM 685 C C . PRO A 1 89 ? -10.573 19.529 -7.445 1.00 51.88 89 PRO A C 1
ATOM 687 O O . PRO A 1 89 ? -10.610 18.444 -6.850 1.00 51.88 89 PRO A O 1
ATOM 690 N N . PRO A 1 90 ? -9.470 20.301 -7.459 1.00 60.19 90 PRO A N 1
ATOM 691 C CA . PRO A 1 90 ? -8.273 19.977 -6.696 1.00 60.19 90 PRO A CA 1
ATOM 692 C C . PRO A 1 90 ? -8.644 19.707 -5.238 1.00 60.19 90 PRO A C 1
ATOM 694 O O . PRO A 1 90 ? -9.193 20.568 -4.554 1.00 60.19 90 PRO A O 1
ATOM 697 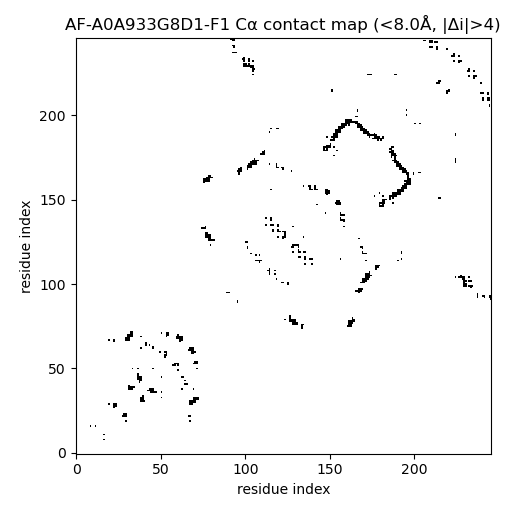N N . GLN A 1 91 ? -8.383 18.489 -4.773 1.00 71.25 91 GLN A N 1
ATOM 698 C CA . GLN A 1 91 ? -8.660 18.111 -3.392 1.00 71.25 91 GLN A CA 1
ATOM 699 C C . GLN A 1 91 ? -7.453 18.464 -2.511 1.00 71.25 91 GLN A C 1
ATOM 701 O O . GLN A 1 91 ? -6.315 18.458 -2.981 1.00 71.25 91 GLN A O 1
ATOM 706 N N . ALA A 1 92 ? -7.695 18.789 -1.242 1.00 77.00 92 ALA A N 1
ATOM 707 C CA . ALA A 1 92 ? -6.657 19.080 -0.248 1.00 77.00 92 ALA A CA 1
ATOM 708 C C . ALA A 1 92 ? -6.549 17.942 0.779 1.00 77.00 92 ALA A C 1
ATOM 710 O O . ALA A 1 92 ? -7.508 17.185 0.969 1.00 77.00 92 ALA A O 1
ATOM 711 N N . GLY A 1 93 ? -5.394 17.818 1.438 1.00 84.81 93 GLY A N 1
ATOM 712 C CA . GLY A 1 93 ? -5.151 16.790 2.443 1.00 84.81 93 GLY A CA 1
ATOM 713 C C . GLY A 1 93 ? -5.374 15.369 1.929 1.00 84.81 93 GLY A C 1
ATOM 714 O O . GLY A 1 93 ? -5.040 15.016 0.795 1.00 84.81 93 GLY A O 1
ATOM 715 N N . LEU A 1 94 ? -5.979 14.541 2.779 1.00 89.56 94 LEU A N 1
ATOM 716 C CA . LEU A 1 94 ? -6.137 13.109 2.541 1.00 89.56 94 LEU A CA 1
ATOM 717 C C . LEU A 1 94 ? -7.031 12.753 1.345 1.00 89.56 94 LEU A C 1
ATOM 719 O O . LEU A 1 94 ? -6.817 11.725 0.703 1.00 89.56 94 LEU A O 1
ATOM 723 N N . ALA A 1 95 ? -8.005 13.605 1.018 1.00 89.75 95 ALA A N 1
ATOM 724 C CA . ALA A 1 95 ? -8.953 13.378 -0.076 1.00 89.75 95 ALA A CA 1
ATOM 725 C C . ALA A 1 95 ? -8.244 13.212 -1.437 1.00 89.75 95 ALA A C 1
ATOM 727 O O . ALA A 1 95 ? -8.701 12.484 -2.311 1.00 89.75 95 ALA A O 1
ATOM 728 N N . ARG A 1 96 ? -7.033 13.766 -1.569 1.00 86.44 96 ARG A N 1
ATOM 729 C CA . ARG A 1 96 ? -6.156 13.578 -2.736 1.00 86.44 96 ARG A CA 1
ATOM 730 C C . ARG A 1 96 ? -5.807 12.121 -3.033 1.00 86.44 96 ARG A C 1
ATOM 732 O O . ARG A 1 96 ? -5.446 11.821 -4.168 1.00 86.44 96 ARG A O 1
ATOM 739 N N . PHE A 1 97 ? -5.852 11.258 -2.021 1.00 89.56 97 PHE A N 1
ATOM 740 C CA . PHE A 1 97 ? 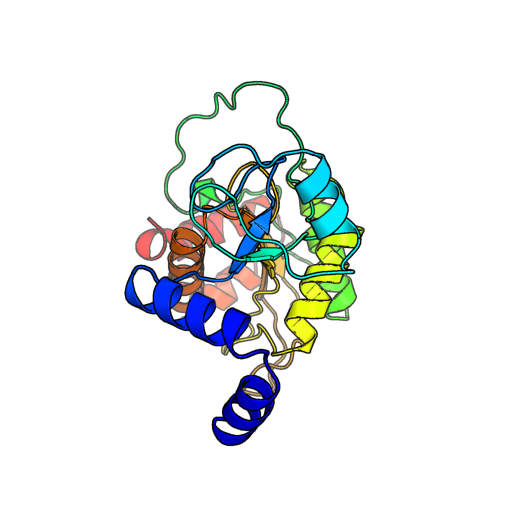-5.299 9.908 -2.073 1.00 89.56 97 PHE A CA 1
ATOM 741 C C . PHE A 1 97 ? -6.322 8.818 -1.729 1.00 89.56 97 PHE A C 1
ATOM 743 O O . PHE A 1 97 ? -6.051 7.641 -1.951 1.00 89.56 97 PHE A O 1
ATOM 750 N N . SER A 1 98 ? -7.471 9.162 -1.144 1.00 94.81 98 SER A N 1
ATOM 751 C CA . SER A 1 98 ? -8.475 8.175 -0.737 1.00 94.81 98 SER A CA 1
ATOM 752 C C . SER A 1 98 ? -9.865 8.801 -0.567 1.00 94.81 98 SER A C 1
ATOM 754 O O . SER A 1 98 ? -10.061 9.988 -0.819 1.00 94.81 98 SER A O 1
ATOM 756 N N . SER A 1 99 ? -10.859 7.996 -0.187 1.00 95.31 99 SER A N 1
ATOM 757 C CA . SER A 1 99 ? -12.234 8.444 0.060 1.00 95.31 99 SER A CA 1
ATOM 758 C C . SER A 1 99 ? -12.997 7.457 0.946 1.00 95.31 99 SER A C 1
ATOM 760 O O . SER A 1 99 ? -12.525 6.345 1.177 1.00 95.31 99 SER A O 1
ATOM 762 N N . ALA A 1 100 ? -14.221 7.809 1.353 1.00 97.06 100 ALA A N 1
ATOM 763 C CA . ALA A 1 100 ? -15.122 6.900 2.072 1.00 97.06 100 ALA A CA 1
ATOM 764 C C . ALA A 1 100 ? -15.349 5.558 1.362 1.00 97.06 100 ALA A C 1
ATOM 766 O O . ALA A 1 100 ? -15.443 4.531 2.020 1.00 97.06 100 ALA A O 1
ATOM 767 N N . LYS A 1 101 ? -15.331 5.527 0.024 1.00 97.38 101 LYS A N 1
ATOM 768 C CA . LYS A 1 101 ? -15.507 4.286 -0.750 1.00 97.38 101 LYS A CA 1
ATOM 769 C C . LYS A 1 101 ? -14.305 3.334 -0.690 1.00 97.38 101 LYS A C 1
ATOM 771 O O . LYS A 1 101 ? -14.366 2.252 -1.257 1.00 97.38 101 LYS A O 1
ATOM 776 N N . LEU A 1 102 ? -13.206 3.747 -0.059 1.00 97.94 102 LEU A N 1
ATOM 777 C CA . LEU A 1 102 ? -11.966 2.980 0.075 1.00 97.94 102 LEU A CA 1
ATOM 778 C C . LEU A 1 102 ? -11.691 2.572 1.532 1.00 97.94 102 LEU A C 1
ATOM 780 O O . LEU A 1 102 ? -10.542 2.343 1.908 1.00 97.94 102 LEU A O 1
ATOM 784 N N . MET A 1 103 ? -12.743 2.503 2.347 1.00 98.56 103 MET A N 1
ATOM 785 C CA . MET A 1 103 ? -12.683 2.153 3.763 1.00 98.56 103 MET A CA 1
ATOM 786 C C . MET A 1 103 ? -13.387 0.815 4.008 1.00 98.56 103 MET A C 1
ATOM 788 O O . MET A 1 103 ? -14.541 0.641 3.618 1.00 98.56 103 MET A O 1
ATOM 792 N N . ILE A 1 104 ? -12.714 -0.109 4.695 1.00 98.62 104 ILE A N 1
ATOM 793 C CA . ILE A 1 104 ? -13.285 -1.363 5.199 1.00 98.62 104 ILE A CA 1
ATOM 794 C C . ILE A 1 104 ? -13.177 -1.359 6.730 1.00 98.62 104 ILE A C 1
ATOM 796 O O . ILE A 1 104 ? -12.141 -1.747 7.273 1.00 98.62 104 ILE A O 1
ATOM 800 N N . PRO A 1 105 ? -14.232 -0.952 7.455 1.00 98.31 105 PRO A N 1
ATOM 801 C CA . PRO A 1 105 ? -14.185 -0.883 8.916 1.00 98.31 105 PRO A CA 1
ATOM 802 C C . PRO A 1 105 ? -14.082 -2.256 9.596 1.00 98.31 105 PRO A C 1
ATOM 804 O O . PRO A 1 105 ? -13.670 -2.354 10.745 1.00 98.31 105 PRO A O 1
ATOM 807 N N . LYS A 1 106 ? -14.471 -3.333 8.901 1.00 98.06 106 LYS A N 1
ATOM 808 C CA . LYS A 1 106 ? -14.441 -4.709 9.420 1.00 98.06 106 LYS A CA 1
ATOM 809 C C . LYS A 1 106 ? -13.933 -5.674 8.353 1.00 98.06 106 LYS A C 1
ATOM 811 O O . LYS A 1 106 ? -14.730 -6.302 7.654 1.00 98.06 106 LYS A O 1
ATOM 816 N N . LEU A 1 107 ? -12.610 -5.786 8.228 1.00 98.06 107 LEU A N 1
ATOM 817 C CA . LEU A 1 107 ? -11.975 -6.759 7.334 1.00 98.06 107 LEU A CA 1
ATOM 818 C C . LEU A 1 107 ? -12.380 -8.187 7.708 1.00 98.06 107 LEU A C 1
ATOM 820 O O . LEU A 1 107 ? -12.314 -8.584 8.883 1.00 98.06 107 LEU A O 1
ATOM 824 N N . GLN A 1 108 ? -12.739 -8.985 6.705 1.00 98.19 108 GLN A N 1
ATOM 825 C CA . GLN A 1 108 ? -13.056 -10.400 6.916 1.00 98.19 108 GLN A CA 1
ATOM 826 C C . GLN A 1 108 ? -11.782 -11.250 6.965 1.00 98.19 108 GLN A C 1
ATOM 828 O O . GLN A 1 108 ? -11.703 -12.178 7.776 1.00 98.19 108 GLN A O 1
ATOM 833 N N . ALA A 1 109 ? -10.751 -10.818 6.243 1.00 97.62 109 ALA A N 1
ATOM 834 C CA . ALA A 1 109 ? -9.422 -11.394 6.161 1.00 97.62 109 ALA A CA 1
ATOM 835 C C . ALA A 1 109 ? -8.855 -11.832 7.512 1.00 97.62 109 ALA A C 1
ATOM 837 O O . ALA A 1 109 ? -8.916 -11.108 8.512 1.00 97.62 109 ALA A O 1
ATOM 838 N N . LYS A 1 110 ? -8.301 -13.036 7.539 1.00 96.81 110 LYS A N 1
ATOM 839 C CA . LYS A 1 110 ? -7.602 -13.647 8.672 1.00 96.81 110 LYS A CA 1
ATOM 840 C C . LYS A 1 110 ? -6.101 -13.693 8.426 1.00 96.81 110 LYS A C 1
ATOM 842 O O . LYS A 1 110 ? -5.336 -13.688 9.386 1.00 96.81 110 LYS A O 1
ATOM 847 N N . THR A 1 111 ? -5.697 -13.723 7.162 1.00 97.62 111 THR A N 1
ATOM 848 C CA . THR A 1 111 ? -4.297 -13.739 6.745 1.00 97.62 111 THR A CA 1
ATOM 849 C C . THR A 1 111 ? -3.904 -12.434 6.065 1.00 97.62 111 THR A C 1
ATOM 851 O O . THR A 1 111 ? -4.735 -11.603 5.682 1.00 97.62 111 THR A O 1
ATOM 854 N N . ARG A 1 112 ? -2.595 -12.252 5.927 1.00 96.81 112 ARG A N 1
ATOM 855 C CA . ARG A 1 112 ? -1.977 -11.132 5.223 1.00 96.81 112 ARG A CA 1
ATOM 856 C C . ARG A 1 112 ? -2.409 -11.089 3.759 1.00 96.81 112 ARG A C 1
ATOM 858 O O . ARG A 1 112 ? -2.766 -10.032 3.247 1.00 96.81 112 ARG A O 1
ATOM 865 N N . GLU A 1 113 ? -2.412 -12.248 3.115 1.00 97.69 113 GLU A N 1
ATOM 866 C CA . GLU A 1 113 ? -2.790 -12.461 1.722 1.00 97.69 113 GLU A CA 1
ATOM 867 C C . GLU A 1 113 ? -4.255 -12.092 1.492 1.00 97.69 113 GLU A C 1
ATOM 869 O O . GLU A 1 113 ? -4.564 -11.342 0.567 1.00 97.69 113 GLU A O 1
ATOM 874 N N . GLU A 1 114 ? -5.147 -12.547 2.37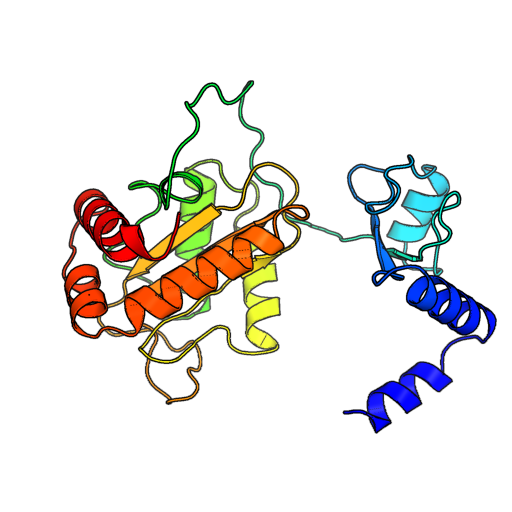6 1.00 98.44 114 GLU A N 1
ATOM 875 C CA . GLU A 1 114 ? -6.570 -12.207 2.329 1.00 98.44 114 GLU A CA 1
ATOM 876 C C . GLU A 1 114 ? -6.796 -10.700 2.517 1.00 98.44 114 GLU A C 1
ATOM 878 O O . GLU A 1 114 ? -7.605 -10.108 1.806 1.00 98.44 114 GLU A O 1
ATOM 883 N N . ALA A 1 115 ? -6.051 -10.049 3.419 1.00 98.50 115 ALA A N 1
ATOM 884 C CA . ALA A 1 115 ? -6.203 -8.616 3.679 1.00 98.50 115 ALA A CA 1
ATOM 885 C C . ALA A 1 115 ? -5.778 -7.766 2.479 1.00 98.50 115 ALA A C 1
ATOM 887 O O . ALA A 1 115 ? -6.480 -6.830 2.092 1.00 98.50 115 ALA A O 1
ATOM 888 N N . VAL A 1 116 ? -4.640 -8.107 1.866 1.00 98.38 116 VAL A N 1
ATOM 889 C CA . VAL A 1 116 ? -4.177 -7.461 0.631 1.00 98.38 116 VAL A CA 1
ATOM 890 C C . VAL A 1 116 ? -5.164 -7.733 -0.510 1.00 98.38 116 VAL A C 1
ATOM 892 O O . VAL A 1 116 ? -5.482 -6.812 -1.261 1.00 98.38 116 VAL A O 1
ATOM 895 N N . GLY A 1 117 ? -5.704 -8.952 -0.601 1.00 98.25 117 GLY A N 1
ATOM 896 C CA . GLY A 1 117 ? -6.736 -9.340 -1.564 1.00 98.25 117 GLY A CA 1
ATOM 897 C C . GLY A 1 117 ? -8.015 -8.506 -1.466 1.00 98.25 117 GLY A C 1
ATOM 898 O O . GLY A 1 117 ? -8.432 -7.907 -2.457 1.00 98.25 117 GLY A O 1
ATOM 899 N N . GLU A 1 118 ? -8.611 -8.413 -0.274 1.00 98.50 118 GLU A N 1
ATOM 900 C CA . GLU A 1 118 ? -9.830 -7.625 -0.032 1.00 98.50 118 GLU A CA 1
ATOM 901 C C . GLU A 1 118 ? -9.633 -6.143 -0.385 1.00 98.50 118 GLU A C 1
ATOM 903 O O . GLU A 1 118 ? -10.465 -5.542 -1.071 1.00 98.50 118 GLU A O 1
ATOM 908 N N . LEU A 1 119 ? -8.508 -5.552 0.028 1.00 98.56 119 LEU A N 1
ATOM 909 C CA . LEU A 1 119 ? -8.215 -4.141 -0.234 1.00 98.56 119 LEU A CA 1
ATOM 910 C C . LEU A 1 119 ? -7.910 -3.870 -1.715 1.00 98.56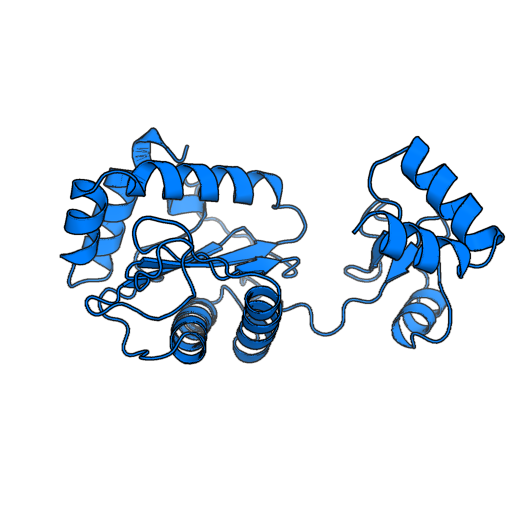 119 LEU A C 1
ATOM 912 O O . LEU A 1 119 ? -8.335 -2.844 -2.253 1.00 98.56 119 LEU A O 1
ATOM 916 N N . ALA A 1 120 ? -7.216 -4.782 -2.400 1.00 97.19 120 ALA A N 1
ATOM 917 C CA . ALA A 1 120 ? -6.982 -4.688 -3.839 1.00 97.19 120 ALA A CA 1
ATOM 918 C C . ALA A 1 120 ? -8.287 -4.804 -4.637 1.00 97.19 120 ALA A C 1
ATOM 920 O O . ALA A 1 120 ? -8.503 -4.036 -5.578 1.00 97.19 120 ALA A O 1
ATOM 921 N N . GLN A 1 121 ? -9.183 -5.710 -4.236 1.00 97.31 121 GLN A N 1
ATOM 922 C CA . GLN A 1 121 ? -10.494 -5.856 -4.861 1.00 97.31 121 GLN A CA 1
ATOM 923 C C . GLN A 1 121 ? -11.348 -4.596 -4.676 1.00 97.31 121 GLN A C 1
ATOM 925 O O . GLN A 1 121 ? -12.020 -4.165 -5.616 1.00 97.31 121 GLN A O 1
ATOM 930 N N . LEU A 1 122 ? -11.284 -3.958 -3.502 1.00 97.31 122 LEU A N 1
ATOM 931 C CA . LEU A 1 122 ? -11.963 -2.684 -3.273 1.00 97.31 122 LEU A CA 1
ATOM 932 C C . LEU A 1 122 ? -11.439 -1.596 -4.218 1.00 97.31 122 LEU A C 1
ATOM 934 O O . LEU A 1 122 ? -12.237 -0.933 -4.882 1.00 97.31 122 LEU A O 1
ATOM 938 N N . LEU A 1 123 ? -10.117 -1.454 -4.346 1.00 94.56 123 LEU A N 1
ATOM 939 C CA . LEU A 1 123 ? -9.504 -0.510 -5.288 1.00 94.56 123 LEU A CA 1
ATOM 940 C C . LEU A 1 123 ? -9.937 -0.779 -6.736 1.00 94.56 123 LEU A C 1
ATOM 942 O O . LEU A 1 123 ? -10.229 0.171 -7.466 1.00 94.56 123 LEU A O 1
ATOM 946 N N . ALA A 1 124 ? -10.024 -2.048 -7.142 1.00 92.31 124 ALA A N 1
ATOM 947 C CA . ALA A 1 124 ? -10.484 -2.429 -8.475 1.00 92.31 124 ALA A CA 1
ATOM 948 C C . ALA A 1 124 ? -11.955 -2.060 -8.699 1.00 92.31 124 ALA A C 1
ATOM 950 O O . ALA A 1 124 ? -12.292 -1.431 -9.700 1.00 92.31 124 ALA A O 1
ATOM 951 N N . SER A 1 125 ? -12.824 -2.357 -7.725 1.00 92.62 125 SER A N 1
ATOM 952 C CA . SER A 1 125 ? -14.260 -2.037 -7.787 1.00 92.62 125 SER A CA 1
ATOM 953 C C . SER A 1 125 ? -14.542 -0.537 -7.933 1.00 92.62 125 SER A C 1
ATOM 955 O O . SER A 1 125 ? -15.562 -0.142 -8.490 1.00 92.62 125 SER A O 1
ATOM 957 N N . GLN A 1 126 ? -13.625 0.301 -7.441 1.00 90.25 126 GLN A N 1
ATOM 958 C CA . GLN A 1 126 ? -13.701 1.758 -7.530 1.00 90.25 126 GLN A CA 1
ATOM 959 C C . GLN A 1 126 ? -12.948 2.328 -8.745 1.00 90.25 126 GLN A C 1
ATOM 961 O O . GLN A 1 126 ? -12.852 3.548 -8.889 1.00 90.25 126 GLN A O 1
ATOM 966 N N . GLY A 1 127 ? -12.411 1.472 -9.622 1.00 84.56 127 GLY A N 1
ATOM 967 C CA . GLY A 1 127 ? -11.713 1.883 -10.839 1.00 84.56 127 GLY A CA 1
ATOM 968 C C . GLY A 1 127 ? -10.338 2.505 -10.589 1.00 84.56 127 GLY A C 1
ATOM 969 O O . GLY A 1 127 ? -9.891 3.332 -11.379 1.00 84.56 127 GLY A O 1
ATOM 970 N N . PHE A 1 128 ? -9.659 2.161 -9.492 1.00 84.81 128 PHE A N 1
ATOM 971 C CA . PHE A 1 128 ? -8.283 2.617 -9.253 1.00 84.81 128 PHE A CA 1
ATOM 972 C C . PHE A 1 128 ? -7.230 1.656 -9.800 1.00 84.81 128 PHE A C 1
ATOM 974 O O . PHE A 1 128 ? -6.112 2.092 -10.055 1.00 84.81 128 PHE A O 1
ATOM 981 N N . VAL A 1 129 ? -7.570 0.381 -10.008 1.00 86.75 129 VAL A N 1
ATOM 982 C CA . VAL A 1 129 ? -6.689 -0.645 -10.593 1.00 86.75 129 VAL A CA 1
ATOM 983 C C . VAL A 1 129 ? -7.488 -1.563 -11.524 1.00 86.75 129 VAL A C 1
ATOM 985 O O . VAL A 1 129 ? -8.653 -1.831 -11.249 1.00 86.75 129 VAL A O 1
ATOM 988 N N . GLU A 1 130 ? -6.888 -2.027 -12.622 1.00 79.75 130 GLU A N 1
ATOM 989 C CA . GLU A 1 130 ? -7.555 -2.930 -13.587 1.00 79.75 130 GLU A CA 1
ATOM 990 C C . GLU A 1 130 ? -7.396 -4.411 -13.203 1.00 79.75 130 GLU A C 1
ATOM 992 O O . GLU A 1 130 ? -8.337 -5.191 -13.319 1.00 79.75 130 GLU A O 1
ATOM 997 N N . GLU A 1 131 ? -6.222 -4.792 -12.693 1.00 84.06 131 GLU A N 1
ATOM 998 C CA . GLU A 1 131 ? -5.850 -6.188 -12.429 1.00 84.06 131 GLU A CA 1
ATOM 999 C C . GLU A 1 131 ? -5.569 -6.415 -10.931 1.00 84.06 131 GLU A C 1
ATOM 1001 O O . GLU A 1 131 ? -4.403 -6.430 -10.514 1.00 84.06 131 GLU A O 1
ATOM 1006 N N . PRO A 1 132 ? -6.605 -6.593 -10.084 1.00 90.38 132 PRO A N 1
ATOM 1007 C CA . PRO A 1 132 ? -6.416 -6.762 -8.642 1.00 90.38 132 PRO A CA 1
ATOM 1008 C C . PRO A 1 132 ? -5.514 -7.955 -8.307 1.00 90.38 132 PRO A C 1
ATOM 1010 O O . PRO A 1 132 ? -4.657 -7.830 -7.439 1.00 90.38 132 PRO A O 1
ATOM 1013 N N . GLY A 1 133 ? -5.619 -9.075 -9.034 1.00 90.81 133 GLY A N 1
ATOM 1014 C CA . GLY A 1 133 ? -4.760 -10.246 -8.820 1.00 90.81 133 GLY A CA 1
ATOM 1015 C C . GLY A 1 133 ? -3.267 -9.939 -8.991 1.00 90.81 133 GLY A C 1
ATOM 1016 O O . GLY A 1 133 ? -2.457 -10.315 -8.145 1.00 90.81 133 GLY A O 1
ATOM 1017 N N . ARG A 1 134 ? -2.902 -9.171 -10.025 1.00 87.88 134 ARG A N 1
ATOM 1018 C CA . ARG A 1 134 ? -1.510 -8.759 -10.264 1.00 87.88 134 ARG A CA 1
ATOM 1019 C C . ARG A 1 134 ? -1.017 -7.765 -9.214 1.00 87.88 134 ARG A C 1
ATOM 1021 O O . ARG A 1 134 ? 0.129 -7.837 -8.773 1.00 87.88 134 ARG A O 1
ATOM 1028 N N . VAL A 1 135 ? -1.889 -6.853 -8.787 1.00 91.31 135 VAL A N 1
ATOM 1029 C CA . VAL A 1 135 ? -1.615 -5.911 -7.692 1.00 91.31 135 VAL A CA 1
ATOM 1030 C C . VAL A 1 135 ? -1.325 -6.655 -6.384 1.00 91.31 135 VAL A C 1
ATOM 1032 O O . VAL A 1 135 ? -0.348 -6.327 -5.710 1.00 91.31 135 VAL A O 1
ATOM 1035 N N . VAL A 1 136 ? -2.124 -7.676 -6.057 1.00 95.50 136 VAL A N 1
ATOM 1036 C CA . VAL A 1 136 ? -1.929 -8.538 -4.879 1.00 95.50 136 VAL A CA 1
ATOM 1037 C C . VAL A 1 136 ? -0.607 -9.288 -4.972 1.00 95.50 136 VAL A C 1
ATOM 1039 O O . VAL A 1 136 ? 0.194 -9.225 -4.044 1.00 95.50 136 VAL A O 1
ATOM 1042 N N . GLU A 1 137 ? -0.342 -9.944 -6.103 1.00 94.00 137 GLU A N 1
ATOM 1043 C CA . GLU A 1 137 ? 0.888 -10.708 -6.321 1.00 94.00 137 GLU A CA 1
ATOM 1044 C C . GLU A 1 137 ? 2.139 -9.849 -6.081 1.00 94.00 137 GLU A C 1
ATOM 1046 O O . GLU A 1 137 ? 3.035 -10.231 -5.328 1.00 94.00 137 GLU A O 1
ATOM 1051 N N . LEU A 1 138 ? 2.197 -8.658 -6.682 1.00 91.75 138 LEU A N 1
ATOM 1052 C CA . LEU A 1 138 ? 3.345 -7.762 -6.544 1.00 91.75 138 LEU A CA 1
ATOM 1053 C C . LEU A 1 138 ? 3.483 -7.195 -5.131 1.00 91.75 138 LEU A C 1
ATOM 1055 O O . LEU A 1 138 ? 4.604 -7.059 -4.636 1.00 91.75 138 LEU A O 1
ATOM 1059 N N . ALA A 1 139 ? 2.365 -6.880 -4.476 1.00 95.06 139 ALA A N 1
ATOM 1060 C CA . ALA A 1 139 ? 2.371 -6.429 -3.092 1.00 95.06 139 ALA A CA 1
ATOM 1061 C C . ALA A 1 139 ? 2.894 -7.521 -2.148 1.00 95.06 139 ALA A C 1
ATOM 1063 O O . ALA A 1 139 ? 3.744 -7.238 -1.307 1.00 95.06 139 ALA A O 1
ATOM 1064 N N . LEU A 1 140 ? 2.463 -8.772 -2.326 1.00 95.19 140 LEU A N 1
ATOM 1065 C CA . LEU A 1 140 ? 2.918 -9.901 -1.511 1.00 95.19 140 LEU A CA 1
ATOM 1066 C C . LEU A 1 140 ? 4.379 -10.266 -1.786 1.00 95.19 140 LEU A C 1
ATOM 1068 O O . LEU A 1 140 ? 5.130 -10.508 -0.844 1.00 95.19 140 LEU A O 1
ATOM 1072 N N . ARG A 1 141 ? 4.833 -10.212 -3.047 1.00 92.44 141 ARG A N 1
ATOM 1073 C CA . ARG A 1 141 ? 6.264 -10.340 -3.382 1.00 92.44 141 ARG A CA 1
ATOM 1074 C C . ARG A 1 141 ? 7.098 -9.268 -2.673 1.00 92.44 141 ARG A C 1
ATOM 1076 O O . ARG A 1 141 ? 8.172 -9.569 -2.156 1.00 92.44 141 ARG A O 1
ATOM 1083 N N . ARG A 1 142 ? 6.612 -8.019 -2.618 1.00 92.75 142 ARG A N 1
ATOM 1084 C CA . ARG A 1 142 ? 7.268 -6.935 -1.867 1.00 92.75 142 ARG A CA 1
ATOM 1085 C C . ARG A 1 142 ? 7.291 -7.226 -0.371 1.00 92.75 142 ARG A C 1
ATOM 1087 O O . ARG A 1 142 ? 8.331 -7.030 0.256 1.00 92.75 142 ARG A O 1
ATOM 1094 N N . GLU A 1 143 ? 6.174 -7.666 0.180 1.00 93.88 143 GLU A N 1
ATOM 1095 C CA . GLU A 1 143 ? 6.004 -7.960 1.602 1.00 93.88 143 GLU A CA 1
ATOM 1096 C C . GLU A 1 143 ? 6.904 -9.109 2.077 1.00 93.88 143 GLU A C 1
ATOM 1098 O O . GLU A 1 143 ? 7.470 -9.042 3.164 1.00 93.88 143 GLU A O 1
ATOM 1103 N N . ALA A 1 144 ? 7.107 -10.128 1.237 1.00 90.88 144 ALA A N 1
ATOM 1104 C CA . ALA A 1 144 ? 7.960 -11.276 1.539 1.00 90.88 144 ALA A CA 1
ATOM 1105 C C . ALA A 1 144 ? 9.456 -10.927 1.650 1.00 90.88 144 ALA A C 1
ATOM 1107 O O . ALA A 1 144 ? 10.197 -11.646 2.314 1.00 90.88 144 ALA A O 1
ATOM 1108 N N . MET A 1 145 ? 9.918 -9.836 1.021 1.00 89.50 145 MET A N 1
ATOM 1109 C CA . MET A 1 145 ? 11.318 -9.403 1.141 1.00 89.50 145 MET A CA 1
ATOM 1110 C C . MET A 1 145 ? 11.619 -8.847 2.533 1.00 89.50 145 MET A C 1
ATOM 1112 O O . MET A 1 145 ? 12.609 -9.210 3.158 1.00 89.50 145 MET A O 1
ATOM 1116 N N . VAL A 1 146 ? 10.779 -7.917 2.983 1.00 88.31 146 VAL A N 1
ATOM 1117 C CA . VAL A 1 146 ? 10.845 -7.281 4.299 1.00 88.31 146 VAL A CA 1
ATOM 1118 C C . VAL A 1 146 ? 9.433 -6.830 4.631 1.00 88.31 146 VAL A C 1
ATOM 1120 O O . VAL A 1 146 ? 8.829 -6.122 3.813 1.00 88.31 146 VAL A O 1
ATOM 1123 N N . SER A 1 147 ? 8.975 -7.184 5.831 1.00 90.88 147 SER A N 1
ATOM 1124 C CA . SER A 1 147 ? 7.698 -6.743 6.393 1.00 90.88 147 SER A CA 1
ATOM 1125 C C . SER A 1 147 ? 7.476 -5.241 6.194 1.00 90.88 147 SER A C 1
ATOM 1127 O O . SER A 1 147 ? 8.390 -4.427 6.371 1.00 90.88 147 SER A O 1
ATOM 1129 N N . THR A 1 148 ? 6.259 -4.864 5.805 1.00 92.56 148 THR A N 1
ATOM 1130 C CA . THR A 1 148 ? 5.821 -3.456 5.778 1.00 92.56 148 THR A CA 1
ATOM 1131 C C . THR A 1 148 ? 5.058 -3.061 7.034 1.00 92.56 148 THR A C 1
ATOM 1133 O O . THR A 1 148 ? 4.548 -1.938 7.133 1.00 92.56 148 THR A O 1
ATOM 1136 N N . ALA A 1 149 ? 4.969 -3.976 7.995 1.00 94.94 149 ALA A N 1
ATOM 1137 C CA . ALA A 1 149 ? 4.440 -3.691 9.305 1.00 94.94 149 ALA A CA 1
ATOM 1138 C C . ALA A 1 149 ? 5.387 -2.762 10.065 1.00 94.94 149 ALA A C 1
ATOM 1140 O O . ALA A 1 149 ? 6.612 -2.874 9.996 1.00 94.94 149 ALA A O 1
ATOM 1141 N N . VAL A 1 150 ? 4.803 -1.841 10.816 1.00 93.62 150 VAL A N 1
ATOM 1142 C CA . VAL A 1 150 ? 5.538 -0.963 11.727 1.00 93.62 150 VAL A CA 1
ATOM 1143 C C . VAL A 1 150 ? 4.906 -1.051 13.109 1.00 93.62 150 VAL A C 1
ATOM 1145 O O . VAL A 1 150 ? 3.887 -1.719 13.303 1.00 93.62 150 VAL A O 1
ATOM 1148 N N . GLU A 1 151 ? 5.521 -0.394 14.086 1.00 90.12 151 GLU A N 1
ATOM 1149 C CA . GLU A 1 151 ? 4.995 -0.339 15.447 1.00 90.12 151 GLU A CA 1
ATOM 1150 C C . GLU A 1 151 ? 3.537 0.143 15.489 1.00 90.12 151 GLU A C 1
ATOM 1152 O O . GLU A 1 151 ? 3.006 0.749 14.554 1.00 90.12 151 GLU A O 1
ATOM 1157 N N . ASN A 1 152 ? 2.890 -0.089 16.629 1.00 93.06 152 ASN A N 1
ATOM 1158 C CA . ASN A 1 152 ? 1.531 0.372 16.915 1.00 93.06 152 ASN A CA 1
ATOM 1159 C C . ASN A 1 152 ? 0.440 -0.316 16.082 1.00 93.06 152 ASN A C 1
ATOM 1161 O O . ASN A 1 152 ? -0.663 0.210 15.942 1.00 93.06 152 ASN A O 1
ATOM 1165 N N . GLY A 1 153 ? 0.719 -1.530 15.597 1.00 94.81 153 GLY A N 1
ATOM 1166 C CA . GLY A 1 153 ? -0.265 -2.365 14.911 1.00 94.81 153 GLY A CA 1
ATOM 1167 C C . GLY A 1 153 ? -0.657 -1.816 13.539 1.00 94.81 153 GLY A C 1
ATOM 1168 O O . GLY A 1 153 ? -1.812 -1.961 13.132 1.00 94.81 153 GLY A O 1
ATOM 1169 N N . LEU A 1 154 ? 0.281 -1.179 12.838 1.00 97.25 154 LEU A N 1
ATOM 1170 C CA . LEU A 1 154 ? 0.079 -0.660 11.488 1.00 97.25 154 LEU A CA 1
ATOM 1171 C C . LEU A 1 154 ? 0.739 -1.585 10.461 1.00 97.25 154 LEU A C 1
ATOM 1173 O O . LEU A 1 154 ? 1.786 -2.174 10.728 1.00 97.25 154 LEU A O 1
ATOM 1177 N N . ALA A 1 155 ? 0.151 -1.686 9.273 1.00 97.50 155 ALA A N 1
ATOM 1178 C CA . ALA A 1 155 ? 0.783 -2.305 8.112 1.00 97.50 155 ALA A CA 1
ATOM 1179 C C . ALA A 1 155 ? 0.580 -1.444 6.867 1.00 97.50 155 ALA A C 1
ATOM 1181 O O . ALA A 1 155 ? -0.496 -0.873 6.669 1.00 97.50 155 ALA A O 1
ATOM 1182 N N . PHE A 1 156 ? 1.613 -1.372 6.025 1.00 97.44 156 PHE A N 1
ATOM 1183 C CA . PHE A 1 156 ? 1.619 -0.566 4.804 1.00 97.44 156 PHE A CA 1
ATOM 1184 C C . PHE A 1 156 ? 1.961 -1.402 3.562 1.00 97.44 156 PHE A C 1
ATOM 1186 O O . PHE A 1 156 ? 2.919 -1.068 2.843 1.00 97.44 156 PHE A O 1
ATOM 1193 N N . PRO A 1 157 ? 1.215 -2.493 3.284 1.00 97.00 157 PRO A N 1
ATOM 1194 C CA . PRO A 1 157 ? 1.421 -3.245 2.058 1.00 97.00 157 PRO A CA 1
ATOM 1195 C C . PRO A 1 157 ? 1.252 -2.299 0.867 1.00 97.00 157 PRO A C 1
ATOM 1197 O O . PRO A 1 157 ? 0.367 -1.440 0.842 1.00 97.00 157 PRO A O 1
ATOM 1200 N N . HIS A 1 158 ? 2.135 -2.403 -0.120 1.00 95.19 158 HIS A N 1
ATOM 1201 C CA . HIS A 1 158 ? 2.137 -1.455 -1.225 1.00 95.19 158 HIS A CA 1
ATOM 1202 C C . HIS A 1 158 ? 2.677 -2.053 -2.513 1.00 95.19 158 HIS A C 1
ATOM 1204 O O . HIS A 1 158 ? 3.534 -2.936 -2.507 1.00 95.19 158 HIS A O 1
ATOM 1210 N N . VAL A 1 159 ? 2.223 -1.486 -3.627 1.00 91.06 159 VAL A N 1
ATOM 1211 C CA . VAL A 1 159 ? 2.754 -1.751 -4.963 1.00 91.06 159 VAL A CA 1
ATOM 1212 C C . VAL A 1 159 ? 3.284 -0.453 -5.571 1.00 91.06 159 VAL A C 1
ATOM 1214 O O . VAL A 1 159 ? 2.672 0.611 -5.450 1.00 91.06 159 VAL A O 1
ATOM 1217 N N . ARG A 1 160 ? 4.458 -0.528 -6.201 1.00 86.56 160 ARG A N 1
ATOM 1218 C CA . ARG A 1 160 ? 5.122 0.601 -6.871 1.00 86.56 160 ARG A CA 1
ATOM 1219 C C . ARG A 1 160 ? 5.051 0.453 -8.382 1.00 86.56 160 ARG A C 1
ATOM 1221 O O . ARG A 1 160 ? 4.871 -0.648 -8.890 1.00 86.56 160 ARG A O 1
ATOM 1228 N N . ASN A 1 161 ? 5.281 1.568 -9.070 1.00 77.69 161 ASN A N 1
ATOM 1229 C CA . ASN A 1 161 ? 5.372 1.657 -10.526 1.00 77.69 161 ASN A CA 1
ATOM 1230 C C . ASN A 1 161 ? 4.076 1.277 -11.258 1.00 77.69 161 ASN A C 1
ATOM 1232 O O . ASN A 1 161 ? 4.126 0.877 -12.413 1.00 77.69 161 ASN A O 1
ATOM 1236 N N . VAL A 1 162 ? 2.917 1.449 -10.620 1.00 76.69 162 VAL A N 1
ATOM 1237 C CA . VAL A 1 162 ? 1.621 1.223 -11.278 1.00 76.69 162 VAL A CA 1
ATOM 1238 C C . VAL A 1 162 ? 1.447 2.260 -12.391 1.00 76.69 162 VAL A C 1
ATOM 1240 O O . VAL A 1 162 ? 1.640 3.457 -12.160 1.00 76.69 162 VAL A O 1
ATOM 1243 N N . GLU A 1 163 ? 1.160 1.823 -13.616 1.00 67.81 163 GLU A N 1
ATOM 1244 C CA . GLU A 1 163 ? 1.057 2.744 -14.751 1.00 67.81 163 GLU A CA 1
ATOM 1245 C C . GLU A 1 163 ? -0.237 3.569 -14.659 1.00 67.81 163 GLU A C 1
ATOM 1247 O O . GLU A 1 163 ? -1.321 3.025 -14.457 1.00 67.81 163 GLU A O 1
ATOM 1252 N N . GLY A 1 164 ? -0.136 4.885 -14.866 1.00 64.50 164 GLY A N 1
ATOM 1253 C CA . GLY A 1 164 ? -1.291 5.788 -14.911 1.00 64.50 164 GLY A CA 1
ATOM 1254 C C . GLY A 1 164 ? -1.763 6.337 -13.556 1.00 64.50 164 GLY A C 1
ATOM 1255 O O . GLY A 1 164 ? -1.349 5.895 -12.488 1.00 64.50 164 GLY A O 1
ATOM 1256 N N . GLY A 1 165 ? -2.610 7.368 -13.650 1.00 73.12 165 GLY A N 1
ATOM 1257 C CA . GLY A 1 165 ? -3.292 8.077 -12.560 1.00 73.12 165 GLY A CA 1
ATOM 1258 C C . GLY A 1 165 ? -2.426 8.551 -11.378 1.00 73.12 165 GLY A C 1
ATOM 1259 O O . GLY A 1 165 ? -1.368 9.143 -11.585 1.00 73.12 165 GLY A O 1
ATOM 1260 N N . GLY A 1 166 ? -2.943 8.435 -10.149 1.00 79.31 166 GLY A N 1
ATOM 1261 C CA . GLY A 1 166 ? -2.434 9.122 -8.952 1.00 79.31 166 GLY A CA 1
ATOM 1262 C C . GLY A 1 166 ? -2.245 8.208 -7.740 1.00 79.31 166 GLY A C 1
ATOM 1263 O O . GLY A 1 166 ? -2.857 7.145 -7.647 1.00 79.31 166 GLY A O 1
ATOM 1264 N N . LEU A 1 167 ? -1.383 8.627 -6.804 1.00 87.06 167 LEU A N 1
ATOM 1265 C CA . LEU A 1 167 ? -1.163 7.926 -5.532 1.00 87.06 167 LEU A CA 1
ATOM 1266 C C . LEU A 1 167 ? -2.508 7.681 -4.841 1.00 87.06 167 LEU A C 1
ATOM 1268 O O . LEU A 1 167 ? -3.234 8.636 -4.584 1.00 87.06 167 LEU A O 1
ATOM 1272 N N . THR A 1 168 ? -2.831 6.419 -4.561 1.00 92.25 168 THR A N 1
ATOM 1273 C CA . THR A 1 168 ? -4.120 6.034 -3.971 1.00 92.25 168 THR A CA 1
ATOM 1274 C C . THR A 1 168 ? -3.916 4.991 -2.883 1.00 92.25 168 THR A C 1
ATOM 1276 O O . THR A 1 168 ? -3.014 4.162 -2.998 1.00 92.25 168 THR A O 1
ATOM 1279 N N . PHE A 1 169 ? -4.749 4.992 -1.844 1.00 95.81 169 PHE A N 1
ATOM 1280 C CA . PHE A 1 169 ? -4.768 3.910 -0.863 1.00 95.81 169 PHE A CA 1
ATOM 1281 C C . PHE A 1 169 ? -6.179 3.536 -0.399 1.00 95.81 169 PHE A C 1
ATOM 1283 O O . PHE A 1 169 ? -7.077 4.381 -0.343 1.00 95.81 169 PHE A O 1
ATOM 1290 N N . ALA A 1 170 ? -6.339 2.270 -0.020 1.00 98.31 170 ALA A N 1
ATOM 1291 C CA . ALA A 1 170 ? -7.485 1.761 0.726 1.00 98.31 170 ALA A CA 1
ATOM 1292 C C . ALA A 1 170 ? -7.072 1.419 2.160 1.00 98.31 170 ALA A C 1
ATOM 1294 O O . ALA A 1 170 ? -5.906 1.107 2.415 1.00 98.31 170 ALA A O 1
ATOM 1295 N N . VAL A 1 171 ? -8.018 1.490 3.095 1.00 98.75 171 VAL A N 1
ATOM 1296 C CA . VAL A 1 171 ? -7.768 1.194 4.511 1.00 98.75 171 VAL A CA 1
ATOM 1297 C C . VAL A 1 171 ? -8.718 0.120 4.988 1.00 98.75 171 VAL A C 1
ATOM 1299 O O . VAL A 1 171 ? -9.923 0.214 4.768 1.00 98.75 171 VAL A O 1
ATOM 1302 N N . GLY A 1 172 ? -8.174 -0.872 5.680 1.00 98.69 172 GLY A N 1
ATOM 1303 C CA . GLY A 1 172 ? -8.950 -1.903 6.343 1.00 98.69 172 GLY A CA 1
ATOM 1304 C C . GLY A 1 172 ? -8.609 -2.003 7.822 1.00 98.69 172 GLY A C 1
ATOM 1305 O O . GLY A 1 172 ? -7.444 -1.874 8.207 1.00 98.69 172 GLY A O 1
ATOM 1306 N N . LEU A 1 173 ? -9.627 -2.240 8.645 1.00 98.75 173 LEU A N 1
ATOM 1307 C CA . LEU A 1 173 ? -9.481 -2.443 10.082 1.00 98.75 173 LEU A CA 1
ATOM 1308 C C . LEU A 1 173 ? -9.779 -3.896 10.446 1.00 98.75 173 LEU A C 1
ATOM 1310 O O . LEU A 1 173 ? -10.776 -4.475 10.009 1.00 98.75 173 LEU A O 1
ATOM 1314 N N . LYS A 1 174 ? -8.920 -4.478 11.283 1.00 98.12 174 LYS A N 1
ATOM 1315 C CA . LYS A 1 174 ? -9.114 -5.799 11.880 1.00 98.12 174 LYS A CA 1
ATOM 1316 C C . LYS A 1 174 ? -8.926 -5.707 13.386 1.00 98.12 174 LYS A C 1
ATOM 1318 O O . LYS A 1 174 ? -7.803 -5.660 13.874 1.00 98.12 174 LYS A O 1
ATOM 1323 N N . GLU A 1 175 ? -10.020 -5.759 14.139 1.00 95.62 175 GLU A N 1
ATOM 1324 C CA . GLU A 1 175 ? -9.999 -5.640 15.605 1.00 95.62 175 GLU A CA 1
ATOM 1325 C C . GLU A 1 175 ? -9.061 -6.660 16.281 1.00 95.62 175 GLU A C 1
ATOM 1327 O O . GLU A 1 175 ? -8.267 -6.309 17.162 1.00 95.62 175 GLU A O 1
ATOM 1332 N N . LYS A 1 176 ? -9.113 -7.918 15.821 1.00 96.44 176 LYS A N 1
ATOM 1333 C CA . LYS A 1 176 ? -8.252 -9.014 16.298 1.00 96.44 176 LYS A CA 1
ATOM 1334 C C . LYS A 1 176 ? -6.814 -8.938 15.771 1.00 96.44 176 LYS A C 1
ATOM 1336 O O . LYS A 1 176 ? -5.951 -9.629 16.295 1.00 96.44 176 LYS A O 1
ATOM 1341 N N . GLY A 1 177 ? -6.560 -8.079 14.787 1.00 97.50 177 GLY A N 1
ATOM 1342 C CA . GLY A 1 177 ? -5.288 -7.953 14.089 1.00 97.50 177 GLY A CA 1
ATOM 1343 C C . GLY A 1 177 ? -4.995 -9.092 13.105 1.00 97.50 177 GLY A C 1
ATOM 1344 O O . GLY A 1 177 ? -5.669 -10.122 13.100 1.00 97.50 177 GLY A O 1
ATOM 1345 N N . ILE A 1 178 ? -3.996 -8.868 12.252 1.00 97.81 178 ILE A N 1
ATOM 1346 C CA . ILE A 1 178 ? -3.452 -9.811 11.266 1.00 97.81 178 ILE A CA 1
ATOM 1347 C C . ILE A 1 178 ? -1.929 -9.802 11.386 1.00 97.81 178 ILE A C 1
ATOM 1349 O O . ILE A 1 178 ? -1.328 -8.751 11.620 1.00 97.81 178 ILE A O 1
ATOM 1353 N N . ASP A 1 179 ? -1.299 -10.961 11.223 1.00 95.56 179 ASP A N 1
ATOM 1354 C CA . ASP A 1 179 ? 0.154 -11.070 11.298 1.00 95.56 179 ASP A CA 1
ATOM 1355 C C . ASP A 1 179 ? 0.835 -10.587 10.004 1.00 95.56 179 ASP A C 1
ATOM 1357 O O . ASP A 1 179 ? 0.939 -11.295 8.994 1.00 95.56 179 ASP A O 1
ATOM 1361 N N . PHE A 1 180 ? 1.333 -9.353 10.048 1.00 94.75 180 PHE A N 1
ATOM 1362 C CA . PHE A 1 180 ? 2.240 -8.805 9.039 1.00 94.75 180 PHE A CA 1
ATOM 1363 C C . PHE A 1 180 ? 3.717 -8.870 9.475 1.00 94.75 180 PHE A C 1
ATOM 1365 O O . PHE A 1 180 ? 4.591 -8.503 8.702 1.00 94.75 180 PHE A O 1
ATOM 1372 N N . GLY A 1 181 ? 4.024 -9.377 10.674 1.00 87.44 181 GLY A N 1
ATOM 1373 C CA . GLY A 1 181 ? 5.378 -9.422 11.226 1.00 87.44 181 GLY A CA 1
ATOM 1374 C C . GLY A 1 181 ? 5.887 -8.046 11.652 1.00 87.44 181 GLY A C 1
ATOM 1375 O O . GLY A 1 181 ? 6.857 -7.547 11.077 1.00 87.44 181 GLY A O 1
ATOM 1376 N N . THR A 1 182 ? 5.223 -7.394 12.612 1.00 79.88 182 THR A N 1
ATOM 1377 C CA . THR A 1 182 ? 5.711 -6.127 13.183 1.00 79.88 182 THR A CA 1
ATOM 1378 C C . THR A 1 182 ? 7.019 -6.337 13.962 1.00 79.88 182 THR A C 1
ATOM 1380 O O . THR A 1 182 ? 7.248 -7.421 14.505 1.00 79.88 182 THR A O 1
ATOM 1383 N N . PRO A 1 183 ? 7.868 -5.297 14.100 1.00 78.31 183 PRO A N 1
ATOM 1384 C CA . PRO A 1 183 ? 9.104 -5.392 14.888 1.00 78.31 183 PRO A CA 1
ATOM 1385 C C . PRO A 1 183 ? 8.883 -5.756 16.364 1.00 78.31 183 PRO A C 1
ATOM 1387 O O . PRO A 1 183 ? 9.748 -6.357 16.991 1.00 78.31 183 PRO A O 1
ATOM 1390 N N . ASP A 1 184 ? 7.722 -5.392 16.913 1.00 83.19 184 ASP A N 1
ATOM 1391 C CA . ASP A 1 184 ? 7.330 -5.633 18.304 1.00 83.19 184 ASP A CA 1
ATOM 1392 C C . ASP A 1 184 ? 6.520 -6.932 18.504 1.00 83.19 184 ASP A C 1
ATOM 1394 O O . ASP A 1 184 ? 6.036 -7.191 19.606 1.00 83.19 184 ASP A O 1
ATOM 1398 N N . GLY A 1 185 ? 6.339 -7.736 17.448 1.00 83.44 185 GLY A N 1
ATOM 1399 C CA . GLY A 1 185 ? 5.595 -9.000 17.477 1.00 83.44 185 GLY A CA 1
ATOM 1400 C C . GLY A 1 185 ? 4.075 -8.865 17.646 1.00 83.44 185 GLY A C 1
ATOM 1401 O O . GLY A 1 185 ? 3.384 -9.871 17.810 1.00 83.44 185 GLY A O 1
ATOM 1402 N N . ARG A 1 186 ? 3.526 -7.643 17.631 1.00 90.50 186 ARG A N 1
ATOM 1403 C CA . ARG A 1 186 ? 2.080 -7.389 17.707 1.00 90.50 186 ARG A CA 1
ATOM 1404 C C . ARG A 1 186 ? 1.386 -7.591 16.355 1.00 90.50 186 ARG A C 1
ATOM 1406 O O . ARG A 1 186 ? 1.942 -7.387 15.286 1.00 90.50 186 ARG A O 1
ATOM 1413 N N . LEU A 1 187 ? 0.099 -7.926 16.397 1.00 96.69 187 LEU A N 1
ATOM 1414 C CA . LEU A 1 187 ? -0.712 -8.027 15.183 1.00 96.69 187 LEU A CA 1
ATOM 1415 C C . LEU A 1 187 ? -1.089 -6.638 14.645 1.00 96.69 187 LEU A C 1
ATOM 1417 O O . LEU A 1 187 ? -1.454 -5.736 15.407 1.00 96.69 187 LEU A O 1
ATOM 1421 N N . SER A 1 188 ? -1.076 -6.486 13.322 1.00 97.75 188 SER A N 1
ATOM 1422 C CA . SER A 1 188 ? -1.495 -5.260 12.646 1.00 97.75 188 SER A CA 1
ATOM 1423 C C . SER A 1 188 ? -3.017 -5.169 12.603 1.00 97.75 188 SER A C 1
ATOM 1425 O O . SER A 1 188 ? -3.687 -6.044 12.059 1.00 97.75 188 SER A O 1
ATOM 1427 N N . LYS A 1 189 ? -3.572 -4.104 13.182 1.00 98.25 189 LYS A N 1
ATOM 1428 C CA . LYS A 1 189 ? -5.015 -3.833 13.233 1.00 98.25 189 LYS A CA 1
ATOM 1429 C C . LYS A 1 189 ? -5.473 -2.819 12.192 1.00 98.25 189 LYS A C 1
ATOM 1431 O O . LYS A 1 189 ? -6.646 -2.827 11.836 1.00 98.25 189 LYS A O 1
ATOM 1436 N N . ILE A 1 190 ? -4.572 -1.955 11.722 1.00 98.50 190 ILE A N 1
ATOM 1437 C CA . ILE A 1 190 ? -4.863 -0.912 10.734 1.00 98.50 190 ILE A CA 1
ATOM 1438 C C . ILE A 1 190 ? -3.965 -1.151 9.520 1.00 98.50 190 ILE A C 1
ATOM 1440 O O . ILE A 1 190 ? -2.741 -1.037 9.612 1.00 98.50 190 ILE A O 1
ATOM 1444 N N . ILE A 1 191 ? -4.571 -1.506 8.390 1.00 98.62 191 ILE A N 1
ATOM 1445 C CA . ILE A 1 191 ? -3.861 -1.875 7.165 1.00 98.62 191 ILE A CA 1
ATOM 1446 C C . ILE A 1 191 ? -4.127 -0.815 6.102 1.00 98.62 191 ILE A C 1
ATOM 1448 O O . ILE A 1 191 ? -5.263 -0.639 5.667 1.00 98.62 191 ILE A O 1
ATOM 1452 N N . PHE A 1 192 ? -3.073 -0.126 5.670 1.00 98.38 192 PHE A N 1
ATOM 1453 C CA . PHE A 1 192 ? -3.101 0.853 4.588 1.00 98.38 192 PHE A CA 1
ATOM 1454 C C . PHE A 1 192 ? -2.521 0.217 3.328 1.00 98.38 192 PHE A C 1
ATOM 1456 O O . PHE A 1 192 ? -1.302 0.128 3.186 1.00 98.38 192 PHE A O 1
ATOM 1463 N N . PHE A 1 193 ? -3.375 -0.219 2.402 1.00 98.25 193 PHE A N 1
ATOM 1464 C CA . PHE A 1 193 ? -2.912 -0.770 1.133 1.00 98.25 193 PHE A CA 1
ATOM 1465 C C . PHE A 1 193 ? -2.721 0.336 0.093 1.00 98.25 193 PHE A C 1
ATOM 1467 O O . PHE A 1 193 ? -3.689 0.991 -0.299 1.00 98.25 193 PHE A O 1
ATOM 1474 N N . ILE A 1 194 ? -1.475 0.564 -0.336 1.00 95.62 194 ILE A N 1
ATOM 1475 C CA . ILE A 1 194 ? -1.086 1.749 -1.119 1.00 95.62 194 ILE A CA 1
ATOM 1476 C C . ILE A 1 194 ? -0.654 1.375 -2.544 1.00 95.62 194 ILE A C 1
ATOM 1478 O O . ILE A 1 194 ? 0.248 0.566 -2.761 1.00 95.62 194 ILE A O 1
ATOM 1482 N N . VAL A 1 195 ? -1.242 2.051 -3.529 1.00 92.12 195 VAL A N 1
ATOM 1483 C CA . VAL A 1 195 ? -0.898 1.967 -4.952 1.00 92.12 195 VAL A CA 1
ATOM 1484 C C . VAL A 1 195 ? -0.123 3.217 -5.356 1.00 92.12 195 VAL A C 1
ATOM 1486 O O . VAL A 1 195 ? -0.651 4.332 -5.314 1.00 92.12 195 VAL A O 1
ATOM 1489 N N . ILE A 1 196 ? 1.136 3.036 -5.758 1.00 88.31 196 ILE A N 1
ATOM 1490 C CA . ILE A 1 196 ? 2.083 4.126 -6.018 1.00 88.31 196 ILE A CA 1
ATOM 1491 C C . ILE A 1 196 ? 2.430 4.170 -7.516 1.00 88.31 196 ILE A C 1
ATOM 1493 O O . ILE A 1 196 ? 3.164 3.299 -7.999 1.00 88.31 196 ILE A O 1
ATOM 149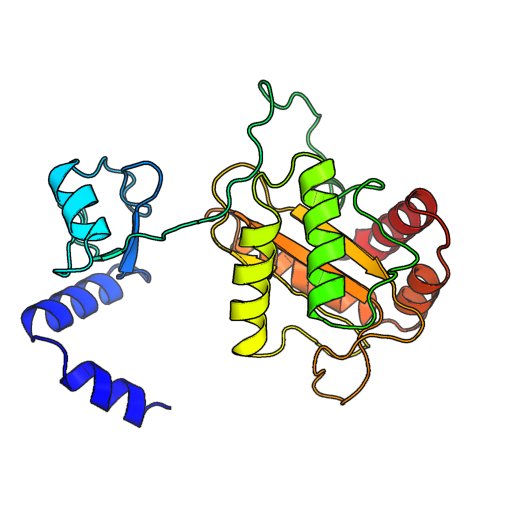7 N N . PRO A 1 197 ? 1.973 5.198 -8.256 1.00 77.94 197 PRO A N 1
ATOM 1498 C CA . PRO A 1 197 ? 2.426 5.430 -9.622 1.00 77.94 197 PRO A CA 1
ATOM 1499 C C . PRO A 1 197 ? 3.908 5.803 -9.691 1.00 77.94 197 PRO A C 1
ATOM 1501 O O . PRO A 1 197 ? 4.434 6.451 -8.782 1.00 77.94 197 PRO A O 1
ATOM 1504 N N . ALA A 1 198 ? 4.569 5.474 -10.806 1.00 69.94 198 ALA A N 1
ATOM 1505 C CA . ALA A 1 198 ? 5.993 5.764 -11.026 1.00 69.94 198 ALA A CA 1
ATOM 1506 C C . ALA A 1 198 ? 6.420 7.221 -10.690 1.00 69.94 198 ALA A C 1
ATOM 1508 O O . ALA A 1 198 ? 7.400 7.393 -9.959 1.00 69.94 198 ALA A O 1
ATOM 1509 N N . PRO A 1 199 ? 5.697 8.287 -11.111 1.00 64.25 199 PRO A N 1
ATOM 1510 C CA . PRO A 1 199 ? 6.101 9.668 -10.820 1.00 64.25 199 PRO A CA 1
ATOM 1511 C C . PRO A 1 199 ? 5.774 10.161 -9.393 1.00 64.25 199 PRO A C 1
ATOM 1513 O O . PRO A 1 199 ? 6.113 11.293 -9.055 1.00 64.25 199 PRO A O 1
ATOM 1516 N N . ALA A 1 200 ? 5.125 9.359 -8.536 1.00 68.38 200 ALA A N 1
ATOM 1517 C CA . ALA A 1 200 ? 4.559 9.824 -7.259 1.00 68.38 200 ALA A CA 1
ATOM 1518 C C . ALA A 1 200 ? 5.373 9.453 -5.997 1.00 68.38 200 ALA A C 1
ATOM 1520 O O . ALA A 1 200 ? 4.915 9.685 -4.875 1.00 68.38 200 ALA A O 1
ATOM 1521 N N . SER A 1 201 ? 6.587 8.910 -6.145 1.00 67.44 201 SER A N 1
ATOM 1522 C CA . SER A 1 201 ? 7.371 8.359 -5.020 1.00 67.44 201 SER A CA 1
ATOM 1523 C C . SER A 1 201 ? 7.664 9.357 -3.884 1.00 67.44 201 SER A C 1
ATOM 1525 O O . SER A 1 201 ? 7.678 8.967 -2.718 1.00 67.44 201 SER A O 1
ATOM 1527 N N . ALA A 1 202 ? 7.855 10.647 -4.185 1.00 72.56 202 ALA A N 1
ATOM 1528 C CA . ALA A 1 202 ? 8.099 11.669 -3.159 1.00 72.56 202 ALA A CA 1
ATOM 1529 C C . ALA A 1 202 ? 6.848 11.982 -2.312 1.00 72.56 202 ALA A C 1
ATOM 1531 O O . ALA A 1 202 ? 6.950 12.197 -1.104 1.00 72.56 202 ALA A O 1
ATOM 1532 N N . PHE A 1 203 ? 5.660 11.976 -2.926 1.00 79.38 203 PHE A N 1
ATOM 1533 C CA . PHE A 1 203 ? 4.393 12.183 -2.215 1.00 79.38 203 PHE A CA 1
ATOM 1534 C C . PHE A 1 203 ? 4.050 10.994 -1.320 1.00 79.38 203 PHE A C 1
ATOM 1536 O O . PHE A 1 203 ? 3.547 11.188 -0.217 1.00 79.38 203 PHE A O 1
ATOM 1543 N N . TYR A 1 204 ? 4.397 9.782 -1.759 1.00 85.38 204 TYR A N 1
ATOM 1544 C CA . TYR A 1 204 ? 4.230 8.566 -0.970 1.00 85.38 204 TYR A CA 1
ATOM 1545 C C . TYR A 1 204 ? 4.939 8.642 0.389 1.00 85.38 204 TYR A C 1
ATOM 1547 O O . TYR A 1 204 ? 4.319 8.372 1.412 1.00 85.38 204 TYR A O 1
ATOM 1555 N N . LEU A 1 205 ? 6.212 9.053 0.425 1.00 87.06 205 LEU A N 1
ATOM 1556 C CA . LEU A 1 205 ? 6.961 9.111 1.687 1.00 87.06 205 LEU A CA 1
ATOM 1557 C C . LEU A 1 205 ? 6.379 10.141 2.663 1.00 87.06 205 LEU A C 1
ATOM 1559 O O . LEU A 1 205 ? 6.348 9.893 3.866 1.00 87.06 205 LEU A O 1
ATOM 1563 N N . ARG A 1 206 ? 5.870 11.270 2.153 1.00 88.44 206 ARG A N 1
ATOM 1564 C CA . ARG A 1 206 ? 5.184 12.279 2.976 1.00 88.44 206 ARG A CA 1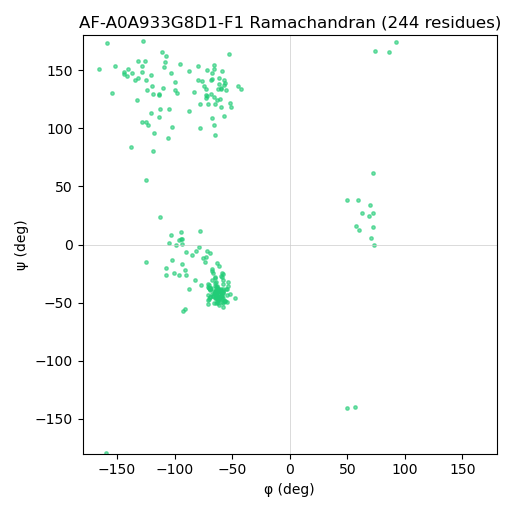
ATOM 1565 C C . ARG A 1 206 ? 3.866 11.752 3.540 1.00 88.44 206 ARG A C 1
ATOM 1567 O O . ARG A 1 206 ? 3.607 11.940 4.723 1.00 88.44 206 ARG A O 1
ATOM 1574 N N . LEU A 1 207 ? 3.071 11.068 2.714 1.00 91.56 207 LEU A N 1
ATOM 1575 C CA . LEU A 1 207 ? 1.837 10.405 3.141 1.00 91.56 207 LEU A CA 1
ATOM 1576 C C . LEU A 1 207 ? 2.122 9.378 4.245 1.00 91.56 207 LEU A C 1
ATOM 1578 O O . LEU A 1 207 ? 1.495 9.424 5.299 1.00 91.56 207 LEU A O 1
ATOM 1582 N N . LEU A 1 208 ? 3.101 8.498 4.022 1.00 93.50 208 LEU A N 1
ATOM 1583 C CA . LEU A 1 208 ? 3.492 7.466 4.980 1.00 93.50 208 LEU A CA 1
ATOM 1584 C C . LEU A 1 208 ? 3.930 8.074 6.318 1.00 93.50 208 LEU A C 1
ATOM 1586 O O . LEU A 1 208 ? 3.429 7.670 7.363 1.00 93.50 208 LEU A O 1
ATOM 1590 N N . ALA A 1 209 ? 4.815 9.075 6.288 1.00 93.50 209 ALA A N 1
ATOM 1591 C CA . ALA A 1 209 ? 5.268 9.762 7.495 1.00 93.50 209 ALA A CA 1
ATOM 1592 C C . ALA A 1 209 ? 4.104 10.419 8.256 1.00 93.50 209 ALA A C 1
ATOM 1594 O O . ALA A 1 209 ? 4.051 10.343 9.483 1.00 93.50 209 ALA A O 1
ATOM 1595 N N . GLY A 1 210 ? 3.155 11.026 7.535 1.00 95.12 210 GLY A N 1
ATOM 1596 C CA . GLY A 1 210 ? 1.965 11.626 8.132 1.00 95.12 210 GLY A CA 1
ATOM 1597 C C . GLY A 1 210 ? 1.060 10.600 8.817 1.00 95.12 210 GLY A C 1
ATOM 1598 O O . GLY A 1 210 ? 0.649 10.823 9.954 1.00 95.12 210 GLY A O 1
ATOM 1599 N N . LEU A 1 211 ? 0.812 9.454 8.172 1.00 96.69 211 LEU A N 1
ATOM 1600 C CA . LEU A 1 211 ? 0.024 8.354 8.741 1.00 96.69 211 LEU A CA 1
ATOM 1601 C C . LEU A 1 211 ? 0.699 7.760 9.982 1.00 96.69 211 LEU A C 1
ATOM 1603 O O . LEU A 1 211 ? 0.061 7.650 11.026 1.00 96.69 211 LEU A O 1
ATOM 1607 N N . VAL A 1 212 ? 1.992 7.436 9.903 1.00 95.94 212 VAL A N 1
ATOM 1608 C CA . VAL A 1 212 ? 2.748 6.888 11.042 1.00 95.94 212 VAL A CA 1
ATOM 1609 C C . VAL A 1 212 ? 2.746 7.863 12.220 1.00 95.94 212 VAL A C 1
ATOM 1611 O O . VAL A 1 212 ? 2.495 7.446 13.346 1.00 95.94 212 VAL A O 1
ATOM 1614 N N . ARG A 1 213 ? 2.950 9.164 11.968 1.00 96.31 213 ARG A N 1
ATOM 1615 C CA . ARG A 1 213 ? 2.898 10.198 13.012 1.00 96.31 213 ARG A CA 1
ATOM 1616 C C . ARG A 1 213 ? 1.506 10.353 13.622 1.00 96.31 213 ARG A C 1
ATOM 1618 O O . ARG A 1 213 ? 1.396 10.550 14.820 1.00 96.31 213 ARG A O 1
ATOM 1625 N N . THR A 1 214 ? 0.440 10.299 12.827 1.00 97.00 214 THR A N 1
ATOM 1626 C CA . THR A 1 214 ? -0.926 10.371 13.371 1.00 97.00 214 THR A CA 1
ATOM 1627 C C . THR A 1 214 ? -1.223 9.172 14.265 1.00 97.00 214 THR A C 1
ATOM 1629 O O . THR A 1 214 ? -1.799 9.330 15.335 1.00 97.00 214 THR A O 1
ATOM 1632 N N . PHE A 1 215 ? -0.819 7.976 13.841 1.00 96.94 215 PHE A N 1
ATOM 1633 C CA . PHE A 1 215 ? -1.149 6.737 14.536 1.00 96.94 215 PHE A CA 1
ATOM 1634 C C . PHE A 1 215 ? -0.075 6.262 15.522 1.00 96.94 215 PHE A C 1
ATOM 1636 O O . PHE A 1 215 ? -0.205 5.159 16.055 1.00 96.94 215 PHE A O 1
ATOM 1643 N N . SER A 1 216 ? 0.934 7.083 15.842 1.00 94.88 216 SER A N 1
ATOM 1644 C CA . SER A 1 216 ? 1.730 6.903 17.066 1.00 94.88 216 SER A CA 1
ATOM 1645 C C . SER A 1 216 ? 0.887 7.167 18.312 1.00 94.88 216 SER A C 1
ATOM 1647 O O . SER A 1 216 ? 1.061 6.497 19.331 1.00 94.88 216 SER A O 1
ATOM 1649 N N . GLU A 1 217 ? -0.101 8.057 18.200 1.00 96.50 217 GLU A N 1
ATOM 1650 C CA . GLU A 1 217 ? -1.033 8.383 19.273 1.00 96.50 217 GLU A CA 1
ATOM 1651 C C . GLU A 1 217 ? -2.034 7.248 19.508 1.00 96.50 217 GLU A C 1
ATOM 1653 O O . GLU A 1 217 ? -2.730 6.787 18.599 1.00 96.50 217 GLU A O 1
ATOM 1658 N N . THR A 1 218 ? -2.117 6.785 20.756 1.00 96.31 218 THR A N 1
ATOM 1659 C CA . THR A 1 218 ? -2.991 5.664 21.131 1.00 96.31 218 THR A CA 1
ATOM 1660 C C . THR A 1 218 ? -4.466 5.984 20.928 1.00 96.31 218 THR A C 1
ATOM 1662 O O . THR A 1 218 ? -5.199 5.130 20.430 1.00 96.31 218 THR A O 1
ATOM 1665 N N . ASP A 1 219 ? -4.887 7.206 21.250 1.00 97.81 219 ASP A N 1
ATOM 1666 C CA . ASP A 1 219 ? -6.282 7.622 21.102 1.00 97.81 219 ASP A CA 1
ATOM 1667 C C . ASP A 1 219 ? -6.678 7.730 19.626 1.00 97.81 219 ASP A C 1
ATOM 1669 O O . ASP A 1 219 ? -7.733 7.239 19.245 1.00 97.81 219 ASP A O 1
ATOM 1673 N N . ALA A 1 220 ? -5.780 8.200 18.751 1.00 97.75 220 ALA A N 1
ATOM 1674 C CA . ALA A 1 220 ? -6.028 8.206 17.308 1.00 97.75 220 ALA A CA 1
ATOM 1675 C C . ALA A 1 220 ? -6.276 6.791 16.752 1.00 97.75 220 ALA A C 1
ATOM 1677 O O . ALA A 1 220 ? -7.131 6.598 15.885 1.00 97.75 220 ALA A O 1
ATOM 1678 N N . ARG A 1 221 ? -5.546 5.781 17.250 1.00 97.62 221 ARG A N 1
ATOM 1679 C CA . ARG A 1 221 ? -5.782 4.380 16.861 1.00 97.62 221 ARG A CA 1
ATOM 1680 C C . ARG A 1 221 ? -7.122 3.861 17.377 1.00 97.62 221 ARG A C 1
ATOM 1682 O O . ARG A 1 221 ? -7.805 3.175 16.624 1.00 97.62 221 ARG A O 1
ATOM 1689 N N . LYS A 1 222 ? -7.487 4.165 18.627 1.00 97.88 222 LYS A N 1
ATOM 1690 C CA . LYS A 1 222 ? -8.779 3.763 19.211 1.00 97.88 222 LYS A CA 1
ATOM 1691 C C . LYS A 1 222 ? -9.946 4.376 18.444 1.00 97.88 222 LYS A C 1
ATOM 1693 O O . LYS A 1 222 ? -10.778 3.626 17.947 1.00 97.88 222 LYS A O 1
ATOM 1698 N N . ASP A 1 223 ? -9.918 5.693 18.240 1.00 98.12 223 ASP A N 1
ATOM 1699 C CA . ASP A 1 223 ? -10.940 6.438 17.499 1.00 98.12 223 ASP A CA 1
ATOM 1700 C C . ASP A 1 223 ? -11.200 5.825 16.116 1.00 98.12 223 ASP A C 1
ATOM 1702 O O . ASP A 1 223 ? -12.345 5.705 15.675 1.00 98.12 223 ASP A O 1
ATOM 1706 N N . LEU A 1 224 ? -10.135 5.434 15.404 1.00 98.19 224 LEU A N 1
ATOM 1707 C CA . LEU A 1 224 ? -10.284 4.804 14.096 1.00 98.19 224 LEU A CA 1
ATOM 1708 C C . LEU A 1 224 ? -10.846 3.378 14.207 1.00 98.19 224 LEU A C 1
ATOM 1710 O O . LEU A 1 224 ? -11.719 3.023 13.421 1.00 98.19 224 LEU A O 1
ATOM 1714 N N . LEU A 1 225 ? -10.363 2.572 15.160 1.00 98.12 225 LEU A N 1
ATOM 1715 C CA . LEU A 1 225 ? -10.772 1.173 15.353 1.00 98.12 225 LEU A CA 1
ATOM 1716 C C . LEU A 1 225 ? -12.222 1.005 15.831 1.00 98.12 225 LEU A C 1
ATOM 1718 O O . LEU A 1 225 ? -12.800 -0.052 15.602 1.00 98.12 225 LEU A O 1
ATOM 1722 N N . GLU A 1 226 ? -12.808 2.027 16.453 1.00 97.50 226 GLU A N 1
ATOM 1723 C CA . GLU A 1 226 ? -14.214 2.046 16.885 1.00 97.50 226 GLU A CA 1
ATOM 1724 C C . GLU A 1 226 ? -15.196 2.404 15.754 1.00 97.50 226 GLU A C 1
ATOM 1726 O O . GLU A 1 226 ? -16.412 2.369 15.939 1.00 97.50 226 GLU A O 1
ATOM 1731 N N . CYS A 1 227 ? -14.704 2.763 14.565 1.00 97.75 227 CYS A N 1
ATOM 1732 C CA . CYS A 1 227 ? -15.572 3.104 13.445 1.00 97.75 227 CYS A CA 1
ATOM 1733 C C . CYS A 1 227 ? -16.250 1.856 12.855 1.00 97.75 227 CYS A C 1
ATOM 1735 O O . CYS A 1 227 ? -15.584 0.913 12.443 1.00 97.75 227 CYS A O 1
ATOM 1737 N N . ASP A 1 228 ? -17.577 1.902 12.709 1.00 96.56 228 ASP A N 1
ATOM 1738 C CA . ASP A 1 228 ? -18.373 0.788 12.165 1.00 96.56 228 ASP A CA 1
ATOM 1739 C C . ASP A 1 228 ? -18.804 0.963 10.701 1.00 96.56 228 ASP A C 1
ATOM 1741 O O . ASP A 1 228 ? -19.267 0.009 10.073 1.00 96.56 228 ASP A O 1
ATOM 1745 N N . THR A 1 229 ? -18.670 2.170 10.140 1.00 98.25 229 THR A N 1
ATOM 1746 C CA . THR A 1 229 ? -19.111 2.492 8.772 1.00 98.25 229 THR A CA 1
ATOM 1747 C C . THR A 1 229 ? -17.998 3.149 7.954 1.00 98.25 229 THR A C 1
ATOM 1749 O O . THR A 1 229 ? -17.165 3.863 8.528 1.00 98.25 229 THR A O 1
ATOM 1752 N N . PRO A 1 230 ? -17.958 2.940 6.622 1.00 98.31 230 PRO A N 1
ATOM 1753 C CA . PRO A 1 230 ? -16.971 3.577 5.747 1.00 98.31 230 PRO A CA 1
ATOM 1754 C C . PRO A 1 230 ? -16.955 5.109 5.866 1.00 98.31 230 PRO A C 1
ATOM 1756 O O . PRO A 1 230 ? -15.892 5.731 5.871 1.00 98.31 230 PRO A O 1
ATOM 1759 N N . GLU A 1 231 ? -18.124 5.730 6.025 1.00 98.31 231 GLU A N 1
ATOM 1760 C CA . GLU A 1 231 ? -18.290 7.177 6.157 1.00 98.31 231 GLU A CA 1
ATOM 1761 C C . GLU A 1 231 ? -17.738 7.698 7.486 1.00 98.31 231 GLU A C 1
ATOM 1763 O O . GLU A 1 231 ? -17.018 8.703 7.501 1.00 98.31 231 GLU A O 1
ATOM 1768 N N . ALA A 1 232 ? -18.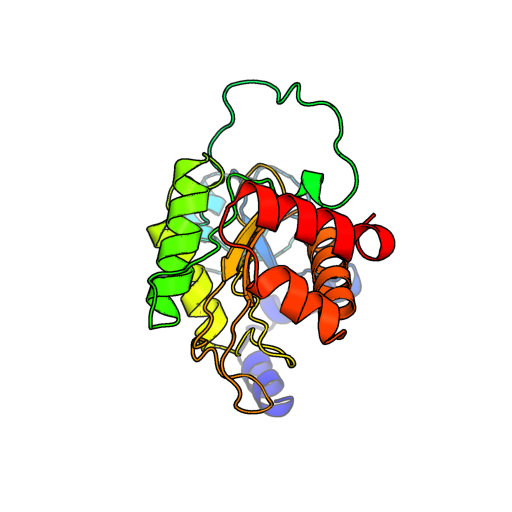044 7.018 8.599 1.00 98.25 232 ALA A N 1
ATOM 1769 C CA . ALA A 1 232 ? -17.503 7.373 9.909 1.00 98.25 232 ALA A CA 1
ATOM 1770 C C . ALA A 1 232 ? -15.982 7.204 9.927 1.00 98.25 232 ALA A C 1
ATOM 1772 O O . ALA A 1 232 ? -15.269 8.131 10.310 1.00 98.25 232 ALA A O 1
ATOM 1773 N N . MET A 1 233 ? -15.488 6.075 9.412 1.00 98.44 233 MET A N 1
ATOM 1774 C CA . MET A 1 233 ? -14.060 5.789 9.305 1.00 98.44 233 MET A CA 1
ATOM 1775 C C . MET A 1 233 ? -13.333 6.857 8.481 1.00 98.44 233 MET A C 1
ATOM 1777 O O . MET A 1 233 ? -12.311 7.385 8.916 1.00 98.44 233 MET A O 1
ATOM 1781 N N . TRP A 1 234 ? -13.882 7.250 7.328 1.00 98.25 234 TRP A N 1
ATOM 1782 C CA . TRP A 1 234 ? -13.313 8.309 6.494 1.00 98.25 234 TRP A CA 1
ATOM 1783 C C . TRP A 1 234 ? -13.302 9.674 7.173 1.00 98.25 234 TRP A C 1
ATOM 1785 O O . TRP A 1 234 ? -12.303 10.396 7.101 1.00 98.25 234 TRP A O 1
ATOM 1795 N N . LYS A 1 235 ? -14.404 10.043 7.832 1.00 97.94 235 LYS A N 1
ATOM 1796 C CA . LYS A 1 235 ? -14.513 11.301 8.574 1.00 97.94 235 LYS A CA 1
ATOM 1797 C C . LYS A 1 235 ? -13.485 11.356 9.703 1.00 97.94 235 LYS A C 1
ATOM 1799 O O . LYS A 1 235 ? -12.796 12.368 9.843 1.00 97.94 235 LYS A O 1
ATOM 1804 N N . THR A 1 236 ? -13.358 10.275 10.470 1.00 98.31 236 THR A N 1
ATOM 1805 C CA . THR A 1 236 ? -12.387 10.146 11.561 1.00 98.31 236 THR A CA 1
ATOM 1806 C C . THR A 1 236 ? -10.961 10.200 11.028 1.00 98.31 236 THR A C 1
ATOM 1808 O O . THR A 1 236 ? -10.184 11.042 11.474 1.00 98.31 236 THR A O 1
ATOM 1811 N N . LEU A 1 237 ? -10.634 9.408 10.004 1.00 97.81 237 LEU A N 1
ATOM 1812 C CA . LEU A 1 237 ? -9.312 9.405 9.379 1.00 97.81 237 LEU A CA 1
ATOM 1813 C C . LEU A 1 237 ? -8.934 10.803 8.865 1.00 97.81 237 LEU A C 1
ATOM 1815 O O . LEU A 1 237 ? -7.873 11.317 9.208 1.00 97.81 237 LEU A O 1
ATOM 1819 N N . SER A 1 238 ? -9.837 11.461 8.132 1.00 96.56 238 SER A N 1
ATOM 1820 C CA . SER A 1 238 ? -9.619 12.815 7.604 1.00 96.56 238 SER A CA 1
ATOM 1821 C C . SER A 1 238 ? -9.389 13.849 8.709 1.00 96.56 238 SER A C 1
ATOM 1823 O O . SER A 1 238 ? -8.561 14.748 8.556 1.00 96.56 238 SER A O 1
ATOM 1825 N N . LYS A 1 239 ? -10.118 13.738 9.830 1.00 96.44 239 LYS A N 1
ATOM 1826 C CA . LYS A 1 239 ? -9.954 14.604 11.005 1.00 96.44 239 LYS A CA 1
ATOM 1827 C C . LYS A 1 239 ? -8.586 14.385 11.656 1.00 96.44 239 LYS A C 1
ATOM 1829 O O . LYS A 1 239 ? -7.879 15.362 11.897 1.00 96.44 239 LYS A O 1
ATOM 1834 N N . LEU A 1 240 ? -8.218 13.130 11.918 1.00 96.88 240 LEU A N 1
ATOM 1835 C CA . LEU A 1 240 ? -6.983 12.755 12.615 1.00 96.88 240 LEU A CA 1
ATOM 1836 C C . LEU A 1 240 ? -5.721 13.122 11.824 1.00 96.88 240 LEU A C 1
ATOM 1838 O O . LEU A 1 240 ? -4.701 13.483 12.409 1.00 96.88 240 LEU A O 1
ATOM 1842 N N . THR A 1 241 ? -5.778 13.075 10.492 1.00 95.75 241 THR A N 1
ATOM 1843 C CA . THR A 1 241 ? -4.608 13.351 9.646 1.00 95.75 241 THR A CA 1
ATOM 1844 C C . THR A 1 241 ? -4.498 14.800 9.175 1.00 95.75 241 THR A C 1
ATOM 1846 O O . THR A 1 241 ? -3.567 15.139 8.449 1.00 95.75 241 THR A O 1
ATOM 1849 N N . ARG A 1 242 ? -5.428 15.686 9.558 1.00 92.50 242 ARG A N 1
ATOM 1850 C CA . ARG A 1 242 ? -5.508 17.063 9.029 1.00 92.50 242 ARG A CA 1
ATOM 1851 C C . ARG A 1 242 ? -4.233 17.888 9.246 1.00 92.50 242 ARG A C 1
ATOM 1853 O O . ARG A 1 242 ? -3.946 18.779 8.458 1.00 92.50 242 ARG A O 1
ATOM 1860 N N . GLN A 1 243 ? -3.497 17.616 10.322 1.00 88.44 243 GLN A N 1
ATOM 1861 C CA . GLN A 1 243 ? -2.268 18.340 10.671 1.00 88.44 243 GLN A CA 1
ATOM 1862 C C . GLN A 1 243 ? -0.995 17.675 10.132 1.00 88.44 243 GLN A C 1
ATOM 1864 O O . GLN A 1 243 ? 0.063 18.300 10.104 1.00 88.44 243 GLN A O 1
ATOM 1869 N N . THR A 1 244 ? -1.075 16.406 9.733 1.00 90.75 244 THR A N 1
ATOM 1870 C CA . THR A 1 244 ? 0.084 15.596 9.334 1.00 90.75 244 THR A CA 1
ATOM 1871 C C . THR A 1 244 ? 0.140 15.355 7.827 1.00 90.75 244 THR A C 1
ATOM 1873 O O . THR A 1 244 ? 1.218 15.075 7.304 1.00 90.75 244 THR A O 1
ATOM 1876 N N . ILE A 1 245 ? -0.989 15.500 7.124 1.00 87.31 245 ILE A N 1
ATOM 1877 C CA . ILE A 1 245 ? -1.110 15.314 5.676 1.00 87.31 245 ILE A CA 1
ATOM 1878 C C . ILE A 1 245 ? -1.710 16.590 5.051 1.00 87.31 245 ILE A C 1
ATOM 1880 O O . ILE A 1 245 ? -2.913 16.820 5.203 1.00 87.31 245 ILE A O 1
ATOM 1884 N N . PRO A 1 246 ? -0.893 17.413 4.362 1.00 65.19 246 PRO A N 1
ATOM 1885 C CA . PRO A 1 246 ? -1.320 18.677 3.753 1.00 65.19 246 PRO A CA 1
ATOM 1886 C C . PRO A 1 246 ? -2.089 18.515 2.429 1.00 65.19 246 PRO A C 1
ATOM 1888 O O . PRO A 1 246 ? -1.778 17.594 1.635 1.00 65.19 246 PRO A O 1
#

Sequence (246 aa):
MAEAITQLRDQLPEAVLGRYQRLQQKNSLAVVPLANGACSQCRMAVPPGIINAVRAEEELQTCGHCGRFLYYQEGLPRQAKKAGHDHRPPQAGLARFSSAKLMIPKLQAKTREEAVGELAQLLASQGFVEEPGRVVELALRREAMVSTAVENGLAFPHVRNVEGGGLTFAVGLKEKGIDFGTPDGRLSKIIFFIVIPAPASAFYLRLLAGLVRTFSETDARKDLLECDTPEAMWKTLSKLTRQTIP

Mean predicted aligned error: 11.88 Å

Radius of gyration: 20.33 Å; Cα contacts (8 Å, |Δi|>4): 409; chains: 1; bounding box: 53×34×53 Å

Nearest PDB structures (foldseek):
  1a6j-assembly1_A-2  TM=8.610E-01  e=2.473E-09  Escherichia coli
  2a0j-assembly1_A  TM=8.953E-01  e=6.307E-09  Neisseria meningitidis MC58
  3urr-assembly1_B  TM=9.033E-01  e=3.003E-08  Burkholderia thailandensis E264
  3urr-assembly1_A  TM=8.728E-01  e=1.712E-08  Burkholderia thailandensis E264
  4gqx-assembly1_B  TM=8.833E-01  e=7.197E-08  Burkholderia pseudomallei 1710b

pLDDT: mean 86.61, std 13.09, range [35.5, 98.75]

Foldseek 3Di:
DVVVVVVVLVPDDPVLNVQQVVLCVVDPAQEAEDDPQATPPPRDRHDVVLVVVLVVVPDFGAGPPSGGTYHYDPLQWAQAPDPDDPPDPDDAFPVQAEALLQEALAQPDQEPLSRLLVNLVSCCVVRGTVCSPSFSVQLVVVLVVDQQAEPLQEHEREDEQHHDDAKYWGKYAHPCAYDSPYPVRDGRGIYIYIYYHHVCVVVVVLVVQLVCVLSVDPVLVVCLSPDDGSNSNRVSVCVSSVVSTD